Protein AF-A0A352EXE6-F1 (afdb_monomer_lite)

Foldseek 3Di:
DDDDDDDPPPPPPPPVVVPVPCPLDVQPAAALPDFQVNNCVRQNFADPDDVSAWGDDPFKIKGWWWACAQQHTPQGFFRGGGRGTAKMKIFTPDWAAPVVVVDPLVQWDWDAAPVDNQWIKTDRQQSQKIFTAGPRTGRMIMGGHHQVSQVRGFAQADRDRSDAFHAFPDKFQDLVCLLVVLLVVLVVCVVDVQKAKEKFKAAALEEAVCRRVVSQVVSLCCSCVVSVHPSVRYHGHHLYHENHIIIGMHIDGPPDDDGGRDHRDHPVSGNHDDPDPPPPPDPPPPPDDDDDDD

Secondary structure (DSSP, 8-state):
------------------GGGGGS-TT---TTT-BHHHHHHHH-SPPSSSS--EEE-SSEEEEEEE-SBTTBSSSTTB---TTBEEEEEEEESSPEEHHHH----TTPEEEE-SS-TTEEEEEETTTTEEEEEETTEEEEEEE---GGGGGGBPTTPPPP-S-PPPPPSEEESSGGGHHHHHHHHHHHHHH-TTEEEEEEEEE-SEE-TTHHHHHHHHHHHHHHHTT---GGGEEEEEEEE-SS-EEEEEEEETTSPPPPP--SB-GGGSEEPPPPP-----------------

Structure (mmCIF, N/CA/C/O backbone):
data_AF-A0A352EXE6-F1
#
_entry.id   AF-A0A352EXE6-F1
#
loop_
_atom_site.group_PDB
_atom_site.id
_atom_site.type_symbol
_atom_site.label_atom_id
_atom_site.label_alt_id
_atom_site.label_comp_id
_atom_site.label_asym_id
_atom_site.label_entity_id
_atom_site.label_seq_id
_atom_site.pdbx_PDB_ins_code
_atom_site.Cartn_x
_atom_site.Cartn_y
_atom_site.Cartn_z
_atom_site.occupancy
_atom_site.B_iso_or_equiv
_atom_site.auth_seq_id
_atom_site.auth_comp_id
_atom_site.auth_asym_id
_atom_site.auth_atom_id
_atom_site.pdbx_PDB_model_num
ATOM 1 N N . MET A 1 1 ? -43.343 -45.915 55.727 1.00 41.72 1 MET A N 1
ATOM 2 C CA . MET A 1 1 ? -42.391 -44.792 55.596 1.00 41.72 1 MET A CA 1
ATOM 3 C C . MET A 1 1 ? -41.775 -44.873 54.202 1.00 41.72 1 MET A C 1
ATOM 5 O O . MET A 1 1 ? -40.984 -45.770 53.958 1.00 41.72 1 MET A O 1
ATOM 9 N N . ARG A 1 2 ? -42.246 -44.063 53.245 1.00 45.34 2 ARG A N 1
ATOM 10 C CA . ARG A 1 2 ? -41.734 -44.041 51.862 1.00 45.34 2 ARG A CA 1
ATOM 11 C C . ARG A 1 2 ? -40.919 -42.761 51.695 1.00 45.34 2 ARG A C 1
ATOM 13 O O . ARG A 1 2 ? -41.480 -41.676 51.797 1.00 45.34 2 ARG A O 1
ATOM 20 N N . VAL A 1 3 ? -39.609 -42.906 51.524 1.00 46.16 3 VAL A N 1
ATOM 21 C CA . VAL A 1 3 ? -38.667 -41.796 51.338 1.00 46.16 3 VAL A CA 1
ATOM 22 C C . VAL A 1 3 ? -38.686 -41.413 49.859 1.00 46.16 3 VAL A C 1
ATOM 24 O O . VAL A 1 3 ? -38.252 -42.189 49.013 1.00 46.16 3 VAL A O 1
ATOM 27 N N . PHE A 1 4 ? -39.238 -40.242 49.546 1.00 52.19 4 PHE A N 1
ATOM 28 C CA . PHE A 1 4 ? -39.146 -39.632 48.221 1.00 52.19 4 PHE A CA 1
ATOM 29 C C . PHE A 1 4 ? -37.786 -38.940 48.097 1.00 52.19 4 PHE A C 1
ATOM 31 O O . PHE A 1 4 ? -37.530 -37.937 48.760 1.00 52.19 4 PHE A O 1
ATOM 38 N N . VAL A 1 5 ? -36.907 -39.488 47.259 1.00 57.53 5 VAL A N 1
ATOM 39 C CA . VAL A 1 5 ? -35.644 -38.854 46.871 1.00 57.53 5 VAL A CA 1
ATOM 40 C C . VAL A 1 5 ? -35.940 -37.926 45.692 1.00 57.53 5 VAL A C 1
ATOM 42 O O . VAL A 1 5 ? -36.141 -38.381 44.569 1.00 57.53 5 VAL A O 1
ATOM 45 N N . CYS A 1 6 ? -36.015 -36.621 45.960 1.00 57.50 6 CYS A N 1
ATOM 46 C CA . CYS A 1 6 ? -36.079 -35.582 44.932 1.00 57.50 6 CYS A CA 1
ATOM 47 C C . CYS A 1 6 ? -34.704 -35.449 44.265 1.00 57.50 6 CYS A C 1
ATOM 49 O O . CYS A 1 6 ? -33.797 -34.820 44.810 1.00 57.50 6 CYS A O 1
ATOM 51 N N . LEU A 1 7 ? -34.550 -36.046 43.082 1.00 57.22 7 LEU A N 1
ATOM 52 C CA . LEU A 1 7 ? -33.402 -35.824 42.207 1.00 57.22 7 LEU A CA 1
ATOM 53 C C . LEU A 1 7 ? -33.562 -34.458 41.516 1.00 57.22 7 LEU A C 1
ATOM 55 O O . LEU A 1 7 ? -34.303 -34.323 40.544 1.00 57.22 7 LEU A O 1
ATOM 59 N N . TYR A 1 8 ? -32.876 -33.434 42.025 1.00 51.50 8 TYR A N 1
ATOM 60 C CA . TYR A 1 8 ? -32.709 -32.162 41.321 1.00 51.50 8 TYR A CA 1
ATOM 61 C C . TYR A 1 8 ? -31.698 -32.351 40.186 1.00 51.50 8 TYR A C 1
ATOM 63 O O . TYR A 1 8 ? -30.487 -32.308 40.397 1.00 51.50 8 TYR A O 1
ATOM 71 N N . ILE A 1 9 ? -32.195 -32.564 38.968 1.00 56.47 9 ILE A N 1
ATOM 72 C CA . ILE A 1 9 ? -31.381 -32.465 37.756 1.00 56.47 9 ILE A CA 1
ATOM 73 C C . ILE A 1 9 ? -31.179 -30.970 37.489 1.00 56.47 9 ILE A C 1
ATOM 75 O O . ILE A 1 9 ? -32.033 -30.307 36.903 1.00 56.47 9 ILE A O 1
ATOM 79 N N . PHE A 1 10 ? -30.055 -30.423 37.953 1.00 50.00 10 PHE A N 1
ATOM 80 C CA . PHE A 1 10 ? -29.557 -29.139 37.469 1.00 50.00 10 PHE A CA 1
ATOM 81 C C . PHE A 1 10 ? -29.166 -29.319 35.998 1.00 50.00 10 PHE A C 1
ATOM 83 O O . PHE A 1 10 ? -28.064 -29.760 35.679 1.00 50.00 10 PHE A O 1
ATOM 90 N N . ALA A 1 11 ? -30.089 -28.993 35.093 1.00 51.56 11 ALA A N 1
ATOM 91 C CA . ALA A 1 11 ? -29.777 -28.746 33.694 1.00 51.56 11 ALA A CA 1
ATOM 92 C C . ALA A 1 11 ? -28.962 -27.447 33.623 1.00 51.56 11 ALA A C 1
ATOM 94 O O . ALA A 1 11 ? -29.492 -26.364 33.388 1.00 51.56 11 ALA A O 1
ATOM 95 N N . GLY A 1 12 ? -27.665 -27.551 33.915 1.00 46.59 12 GLY A N 1
ATOM 96 C CA . GLY A 1 12 ? -26.706 -26.492 33.664 1.00 46.59 12 GLY A CA 1
ATOM 97 C C . GLY A 1 12 ? -26.607 -26.288 32.161 1.00 46.59 12 GLY A C 1
ATOM 98 O O . GLY A 1 12 ? -25.833 -26.965 31.490 1.00 46.59 12 GLY A O 1
ATOM 99 N N . THR A 1 13 ? -27.400 -25.364 31.623 1.00 51.47 13 THR A N 1
ATOM 100 C CA . THR A 1 13 ? -27.131 -24.742 30.330 1.00 51.47 13 THR A CA 1
ATOM 101 C C . THR A 1 13 ? -25.786 -24.038 30.441 1.00 51.47 13 THR A C 1
ATOM 103 O O . THR A 1 13 ? -25.703 -22.870 30.817 1.00 51.47 13 THR A O 1
ATOM 106 N N . LEU A 1 14 ? -24.721 -24.780 30.139 1.00 46.28 14 LEU A N 1
ATOM 107 C CA . LEU A 1 14 ? -23.472 -24.236 29.639 1.00 46.28 14 LEU A CA 1
ATOM 108 C C . LEU A 1 14 ? -23.847 -23.427 28.399 1.00 46.28 14 LEU A C 1
ATOM 110 O O . LEU A 1 14 ? -23.957 -23.957 27.296 1.00 46.28 14 LEU A O 1
ATOM 114 N N . LEU A 1 15 ? -24.093 -22.133 28.598 1.00 44.56 15 LEU A N 1
ATOM 115 C CA . LEU A 1 15 ? -23.902 -21.155 27.547 1.00 44.56 15 LEU A CA 1
ATOM 116 C C . LEU A 1 15 ? -22.425 -21.277 27.182 1.00 44.56 15 LEU A C 1
ATOM 118 O O . LEU A 1 15 ? -21.565 -20.661 27.808 1.00 44.56 15 LEU A O 1
ATOM 122 N N . ALA A 1 16 ? -22.131 -22.134 26.206 1.00 48.91 16 ALA A N 1
ATOM 123 C CA . ALA A 1 16 ? -20.924 -22.048 25.414 1.00 48.91 16 ALA A CA 1
ATOM 124 C C . ALA A 1 16 ? -21.004 -20.696 24.698 1.00 48.91 16 ALA A C 1
ATOM 126 O O . ALA A 1 16 ? -21.433 -20.602 23.550 1.00 48.91 16 ALA A O 1
ATOM 127 N N . GLY A 1 17 ? -20.714 -19.623 25.440 1.00 48.91 17 GLY A N 1
ATOM 128 C CA . GLY A 1 17 ? -20.504 -18.300 24.892 1.00 48.91 17 GLY A CA 1
ATOM 129 C C . GLY A 1 17 ? -19.370 -18.479 23.916 1.00 48.91 17 GLY A C 1
ATOM 130 O O . GLY A 1 17 ? -18.255 -18.746 24.345 1.00 48.91 17 GLY A O 1
ATOM 131 N N . ASN A 1 18 ? -19.710 -18.481 22.631 1.00 44.53 18 ASN A N 1
ATOM 132 C CA . ASN A 1 18 ? -18.813 -18.810 21.545 1.00 44.53 18 ASN A CA 1
ATOM 133 C C . ASN A 1 18 ? -17.603 -17.864 21.651 1.00 44.53 18 ASN A C 1
ATOM 135 O O . ASN A 1 18 ? -17.733 -16.689 21.294 1.00 44.53 18 ASN A O 1
ATOM 139 N N . PRO A 1 19 ? -16.448 -18.311 22.188 1.00 49.75 19 PRO A N 1
ATOM 140 C CA . PRO A 1 19 ? -15.342 -17.409 22.518 1.00 49.75 19 PRO A CA 1
ATOM 141 C C . PRO A 1 19 ? -14.692 -16.831 21.252 1.00 49.75 19 PRO A C 1
ATOM 143 O O . PRO A 1 19 ? -13.845 -15.947 21.323 1.00 49.75 19 PRO A O 1
ATOM 146 N N . GLN A 1 20 ? -15.129 -17.301 20.082 1.00 50.03 20 GLN A N 1
ATOM 147 C CA . GLN A 1 20 ? -14.699 -16.842 18.773 1.00 50.03 20 GLN A CA 1
ATOM 148 C C . GLN A 1 20 ? -15.191 -15.423 18.436 1.00 50.03 20 GLN A C 1
ATOM 150 O O . GLN A 1 20 ? -14.497 -14.710 17.720 1.00 50.03 20 GLN A O 1
ATOM 155 N N . GLY A 1 21 ? -16.324 -14.967 18.990 1.00 50.97 21 GLY A N 1
ATOM 156 C CA . GLY A 1 21 ? -16.908 -13.665 18.628 1.00 50.97 21 GLY A CA 1
ATOM 157 C C . GLY A 1 21 ? -16.202 -12.439 19.223 1.00 50.97 21 GLY A C 1
ATOM 158 O O . GLY A 1 21 ? -16.428 -11.323 18.767 1.00 50.97 21 GLY A O 1
ATOM 159 N N . PHE A 1 22 ? -15.340 -12.617 20.231 1.00 42.78 22 PHE A N 1
ATOM 160 C CA . PHE A 1 22 ? -14.687 -11.493 20.916 1.00 42.78 22 PHE A CA 1
ATOM 161 C C . PHE A 1 22 ? -13.618 -10.798 20.050 1.00 42.78 22 PHE A C 1
ATOM 163 O O . PHE A 1 22 ? -13.352 -9.611 20.227 1.00 42.78 22 PHE A O 1
ATOM 170 N N . TRP A 1 23 ? -13.045 -11.511 19.074 1.00 54.59 23 TRP A N 1
ATOM 171 C CA . TRP A 1 23 ? -11.979 -10.995 18.207 1.00 54.59 23 TRP A CA 1
ATOM 172 C C . TRP A 1 23 ? -12.473 -10.346 16.922 1.00 54.59 23 TRP A C 1
ATOM 174 O O . TRP A 1 23 ? -11.680 -9.717 16.228 1.00 54.59 23 TRP A O 1
ATOM 184 N N . GLU A 1 24 ? -13.751 -10.498 16.572 1.00 69.06 24 GLU A N 1
ATOM 185 C CA . GLU A 1 24 ? -14.190 -10.120 15.227 1.00 69.06 24 GLU A CA 1
ATOM 186 C C . GLU A 1 24 ? -14.190 -8.612 14.988 1.00 69.06 24 GLU A C 1
ATOM 188 O O . GLU A 1 24 ? -14.218 -8.230 13.821 1.00 69.06 24 GLU A O 1
ATOM 193 N N . ASN A 1 25 ? -14.114 -7.802 16.062 1.00 81.75 25 ASN A N 1
ATOM 194 C CA . ASN A 1 25 ? -13.771 -6.374 16.116 1.00 81.75 25 ASN A CA 1
ATOM 195 C C . ASN A 1 25 ? -14.488 -5.721 17.320 1.00 81.75 25 ASN A C 1
ATOM 197 O O . ASN A 1 25 ? -15.628 -5.262 17.186 1.00 81.75 25 ASN A O 1
ATOM 201 N N . PRO A 1 26 ? -13.851 -5.631 18.501 1.00 88.50 26 PRO A N 1
ATOM 202 C CA . PRO A 1 26 ? -14.488 -5.075 19.698 1.00 88.50 26 PRO A CA 1
ATOM 203 C C . PRO A 1 26 ? -14.709 -3.555 19.616 1.00 88.50 26 PRO A C 1
ATOM 205 O O . PRO A 1 26 ? -15.345 -2.970 20.492 1.00 88.50 26 PRO A O 1
ATOM 208 N N . PHE A 1 27 ? -14.182 -2.904 18.578 1.00 92.75 27 PHE A N 1
ATOM 209 C CA . PHE A 1 27 ? -14.292 -1.467 18.368 1.00 92.75 27 PHE A CA 1
ATOM 210 C C . PHE A 1 27 ? -15.638 -1.096 17.722 1.00 92.75 27 PHE A C 1
ATOM 212 O O . PHE A 1 27 ? -16.117 0.018 17.892 1.00 92.75 27 PHE A O 1
ATOM 219 N N . GLY A 1 28 ? -16.309 -2.023 17.031 1.00 94.69 28 GLY A N 1
ATOM 220 C CA . GLY A 1 28 ? -17.588 -1.734 16.371 1.00 94.69 28 GLY A CA 1
ATOM 221 C C . GLY A 1 28 ? -17.463 -0.849 15.120 1.00 94.69 28 GLY A C 1
ATOM 222 O O . GLY A 1 28 ? -18.472 -0.345 14.630 1.00 94.69 28 GLY A O 1
ATOM 223 N N . ILE A 1 29 ? -16.245 -0.672 14.591 1.00 96.31 29 ILE A N 1
ATOM 224 C CA . ILE A 1 29 ? -15.959 0.044 13.337 1.00 96.31 29 ILE A CA 1
ATOM 225 C C . ILE A 1 29 ? -15.707 -0.966 12.217 1.00 96.31 29 ILE A C 1
ATOM 227 O O . ILE A 1 29 ? -14.679 -1.626 12.222 1.00 96.31 29 ILE A O 1
ATOM 231 N N . VAL A 1 30 ? -16.563 -1.081 11.210 1.00 97.25 30 VAL A N 1
ATOM 232 C CA . VAL A 1 30 ? -16.374 -2.060 10.128 1.00 97.25 30 VAL A CA 1
ATOM 233 C C . VAL A 1 30 ? -15.770 -1.379 8.888 1.00 97.25 30 VAL A C 1
ATOM 235 O O . VAL A 1 30 ? -16.445 -0.539 8.283 1.00 97.25 30 VAL A O 1
ATOM 238 N N . PRO A 1 31 ? -14.536 -1.726 8.459 1.00 97.50 31 PRO A N 1
ATOM 239 C CA . PRO A 1 31 ? -13.938 -1.184 7.238 1.00 97.50 31 PRO A CA 1
ATOM 240 C C . PRO A 1 31 ? -14.857 -1.318 6.014 1.00 97.50 31 PRO A C 1
ATOM 242 O O . PRO A 1 31 ? -15.479 -2.355 5.799 1.00 97.50 31 PRO A O 1
ATOM 245 N N . LEU A 1 32 ? -14.936 -0.262 5.203 1.00 97.81 32 LEU A N 1
ATOM 246 C CA . LEU A 1 32 ? -15.810 -0.068 4.032 1.00 97.81 32 LEU A CA 1
ATOM 247 C C . LEU A 1 32 ? -17.320 -0.042 4.292 1.00 97.81 32 LEU A C 1
ATOM 249 O O . LEU A 1 32 ? -18.092 -0.042 3.326 1.00 97.81 32 LEU A O 1
ATOM 253 N N . HIS A 1 33 ? -17.745 -0.042 5.553 1.00 97.75 33 HIS A N 1
ATOM 254 C CA . HIS A 1 33 ? -19.161 -0.051 5.927 1.00 97.75 33 HIS A CA 1
ATOM 255 C C . HIS A 1 33 ? -19.495 1.018 6.974 1.00 97.75 33 HIS A C 1
ATOM 257 O O . HIS A 1 33 ? -20.553 1.632 6.884 1.00 97.75 33 HIS A O 1
ATOM 263 N N . SER A 1 34 ? -18.595 1.291 7.921 1.00 98.31 34 SER A N 1
ATOM 264 C CA . SER A 1 34 ? -18.729 2.396 8.876 1.00 98.31 34 SER A CA 1
ATOM 265 C C . SER A 1 34 ? -18.343 3.741 8.265 1.00 98.31 34 SER A C 1
ATOM 267 O O . SER A 1 34 ? -17.495 3.828 7.374 1.00 98.31 34 SER A O 1
ATOM 269 N N . THR A 1 35 ? -18.934 4.808 8.793 1.00 98.31 35 THR A N 1
ATOM 270 C CA . THR A 1 35 ? -18.652 6.198 8.414 1.00 98.31 35 THR A CA 1
ATOM 271 C C . THR A 1 35 ? -17.957 6.964 9.539 1.00 98.31 35 THR A C 1
ATOM 273 O O . THR A 1 35 ? -17.955 6.535 10.691 1.00 98.31 35 THR A O 1
ATOM 276 N N . ARG A 1 36 ? -17.414 8.146 9.236 1.00 97.75 36 ARG A N 1
ATOM 277 C CA . ARG A 1 36 ? -16.925 9.104 10.240 1.00 97.75 36 ARG A CA 1
ATOM 278 C C . ARG A 1 36 ? -17.949 9.383 11.335 1.00 97.75 36 ARG A C 1
ATOM 280 O O . ARG A 1 36 ? -17.593 9.347 12.505 1.00 97.75 36 ARG A O 1
ATOM 287 N N . ALA A 1 37 ? -19.211 9.586 10.962 1.00 97.88 37 ALA A N 1
ATOM 288 C CA . ALA A 1 37 ? -20.280 9.836 11.923 1.00 97.88 37 ALA A CA 1
ATOM 289 C C . ALA A 1 37 ? -20.496 8.643 12.873 1.00 97.88 37 ALA A C 1
ATOM 291 O O . ALA A 1 37 ? -20.798 8.840 14.047 1.00 97.88 37 ALA A O 1
ATOM 292 N N . ASP A 1 38 ? -20.307 7.406 12.397 1.00 98.25 38 ASP A N 1
ATOM 293 C CA . ASP A 1 38 ? -20.357 6.222 13.261 1.00 98.25 38 ASP A CA 1
ATOM 294 C C . ASP A 1 38 ? -19.204 6.197 14.262 1.00 98.25 38 ASP A C 1
ATOM 296 O O . ASP A 1 38 ? -19.427 5.918 15.437 1.00 98.25 38 ASP A O 1
ATOM 300 N N . VAL A 1 39 ? -17.990 6.523 13.813 1.00 97.94 39 VAL A N 1
ATOM 301 C CA . VAL A 1 39 ? -16.801 6.578 14.675 1.00 97.94 39 VAL A CA 1
ATOM 302 C C . VAL A 1 39 ? -16.950 7.677 15.732 1.00 97.94 39 VAL A C 1
ATOM 304 O O . VAL A 1 39 ? -16.744 7.419 16.915 1.00 97.94 39 VAL A O 1
ATOM 307 N N . GLU A 1 40 ? -17.382 8.874 15.335 1.00 97.06 40 GLU A N 1
ATOM 308 C CA . GLU A 1 40 ? -17.608 10.003 16.249 1.00 97.06 40 GLU A CA 1
ATOM 309 C C . GLU A 1 40 ? -18.732 9.708 17.255 1.00 97.06 40 GLU A C 1
ATOM 311 O O . GLU A 1 40 ? -18.632 10.046 18.432 1.00 97.06 40 GLU A O 1
ATOM 316 N N . ARG A 1 41 ? -19.777 8.981 16.846 1.00 97.69 41 ARG A N 1
ATOM 317 C CA . ARG A 1 41 ? -20.827 8.512 17.763 1.00 97.69 41 ARG A CA 1
ATOM 318 C C . ARG A 1 41 ? -20.308 7.507 18.798 1.00 97.69 41 ARG A C 1
ATOM 320 O O . ARG A 1 41 ? -20.850 7.454 19.899 1.00 97.69 41 ARG A O 1
ATOM 327 N N . LEU A 1 42 ? -19.305 6.699 18.452 1.00 96.69 42 LEU A N 1
ATOM 328 C CA . LEU A 1 42 ? -18.723 5.691 19.346 1.00 96.69 42 LEU A CA 1
ATOM 329 C C . LEU A 1 42 ? -17.680 6.277 20.306 1.00 96.69 42 LEU A C 1
ATOM 331 O O . LEU A 1 42 ? -17.616 5.850 21.460 1.00 96.69 42 LEU A O 1
ATOM 335 N N . TYR A 1 43 ? -16.867 7.231 19.847 1.00 96.69 43 TYR A N 1
ATOM 336 C CA . TYR A 1 43 ? -15.689 7.702 20.591 1.00 96.69 43 TYR A CA 1
ATOM 337 C C . TYR A 1 43 ? -15.687 9.193 20.919 1.00 96.69 43 TYR A C 1
ATOM 339 O O . TYR A 1 43 ? -14.762 9.659 21.582 1.00 96.69 43 TYR A O 1
ATOM 347 N N . GLY A 1 44 ? -16.716 9.928 20.504 1.00 96.31 44 GLY A N 1
ATOM 348 C CA . GLY A 1 44 ? -16.773 11.378 20.624 1.00 96.31 44 GLY A CA 1
ATOM 349 C C . GLY A 1 44 ? -15.929 12.079 19.564 1.00 96.31 44 GLY A C 1
ATOM 350 O O . GLY A 1 44 ? -15.608 11.518 18.514 1.00 96.31 44 GLY A O 1
ATOM 351 N N . ASP A 1 45 ? -15.579 13.329 19.849 1.00 96.00 45 ASP A N 1
ATOM 352 C CA . ASP A 1 45 ? -14.834 14.157 18.911 1.00 96.00 45 ASP A CA 1
ATOM 353 C C . ASP A 1 45 ? -13.397 13.643 18.712 1.00 96.00 45 ASP A C 1
ATOM 355 O O . ASP A 1 45 ? -12.736 13.228 19.675 1.00 96.00 45 ASP A O 1
ATOM 359 N N . PRO A 1 46 ? -12.868 13.704 17.477 1.00 96.25 46 PRO A N 1
ATOM 360 C CA . PRO A 1 46 ? -11.473 13.391 17.231 1.00 96.25 46 PRO A CA 1
ATOM 361 C C . PRO A 1 46 ? -10.560 14.404 17.930 1.00 96.25 46 PRO A C 1
ATOM 363 O O . PRO A 1 46 ? -10.919 15.561 18.173 1.00 96.25 46 PRO A O 1
ATOM 366 N N . VAL A 1 47 ? -9.325 13.984 18.194 1.00 94.88 47 VAL A N 1
ATOM 367 C CA . VAL A 1 47 ? -8.256 14.877 18.642 1.00 94.88 47 VAL A CA 1
ATOM 368 C C . VAL A 1 47 ? -8.112 16.020 17.626 1.00 94.88 47 VAL A C 1
ATOM 370 O O . VAL A 1 47 ? -8.104 15.753 16.421 1.00 94.88 47 VAL A O 1
ATOM 373 N N . PRO A 1 48 ? -7.987 17.287 18.071 1.00 92.62 48 PRO A N 1
ATOM 374 C CA . PRO A 1 48 ? -7.809 18.420 17.169 1.00 92.62 48 PRO A CA 1
ATOM 375 C C . PRO A 1 48 ? -6.457 18.344 16.443 1.00 92.62 48 PRO A C 1
ATOM 377 O O . PRO A 1 48 ? -5.443 18.845 16.923 1.00 92.62 48 PRO A O 1
ATOM 380 N N . ASP A 1 49 ? -6.443 17.706 15.279 1.00 91.38 49 ASP A N 1
ATOM 381 C CA . ASP A 1 49 ? -5.302 17.627 14.371 1.00 91.38 49 ASP A CA 1
ATOM 382 C C . ASP A 1 49 ? -5.725 17.948 12.923 1.00 91.38 49 ASP A C 1
ATOM 384 O O . ASP A 1 49 ? -6.877 18.303 12.647 1.00 91.38 49 ASP A O 1
ATOM 388 N N . SER A 1 50 ? -4.777 17.884 11.985 1.00 80.88 50 SER A N 1
ATOM 389 C CA . SER A 1 50 ? -5.015 18.255 10.585 1.00 80.88 50 SER A CA 1
ATOM 390 C C . SER A 1 50 ? -5.919 17.277 9.827 1.00 80.88 50 SER A C 1
ATOM 392 O O . SER A 1 50 ? -6.591 17.695 8.886 1.00 80.88 50 SER A O 1
ATOM 394 N N . CYS A 1 51 ? -5.967 15.999 10.214 1.00 88.00 51 CYS A N 1
ATOM 395 C CA . CYS A 1 51 ? -6.773 14.972 9.542 1.00 88.00 51 CYS A CA 1
ATOM 396 C C . CYS A 1 51 ? -8.132 14.721 10.223 1.00 88.00 51 CYS A C 1
ATOM 398 O O . CYS A 1 51 ? -9.015 14.097 9.626 1.00 88.00 51 CYS A O 1
ATOM 400 N N . ARG A 1 52 ? -8.294 15.177 11.474 1.00 89.25 52 ARG A N 1
ATOM 401 C CA . ARG A 1 52 ? -9.366 14.816 12.413 1.00 89.25 52 ARG A CA 1
ATOM 402 C C . ARG A 1 52 ? -9.607 13.312 12.439 1.00 89.25 52 ARG A C 1
ATOM 404 O O . ARG A 1 52 ? -10.734 12.852 12.264 1.00 89.25 52 ARG A O 1
ATOM 411 N N . CYS A 1 53 ? -8.528 12.546 12.543 1.00 94.94 53 CYS A N 1
ATOM 412 C CA . CYS A 1 53 ? -8.551 11.103 12.317 1.00 94.94 53 CYS A CA 1
ATOM 413 C C . CYS A 1 53 ? -8.084 10.272 13.514 1.00 94.94 53 CYS A C 1
ATOM 415 O O . CYS A 1 53 ? -8.144 9.047 13.465 1.00 94.94 53 CYS A O 1
ATOM 417 N N . ASN A 1 54 ? -7.664 10.922 14.600 1.00 97.00 54 ASN A N 1
ATOM 418 C CA . ASN A 1 54 ? -7.241 10.261 15.827 1.00 97.00 54 ASN A CA 1
ATOM 419 C C . ASN A 1 54 ? -8.323 10.363 16.907 1.00 97.00 54 ASN A C 1
ATOM 421 O O . ASN A 1 54 ? -8.828 11.447 17.179 1.00 97.00 54 ASN A O 1
ATOM 425 N N . PHE A 1 55 ? -8.619 9.255 17.577 1.00 97.12 55 PHE A N 1
ATOM 426 C CA . PHE A 1 55 ? -9.569 9.155 18.683 1.00 97.12 55 PHE A CA 1
ATOM 427 C C . PHE A 1 55 ? -8.843 8.564 19.892 1.00 97.12 55 PHE A C 1
ATOM 429 O O . PHE A 1 55 ? -8.167 7.540 19.780 1.00 97.12 55 PHE A O 1
ATOM 436 N N . ARG A 1 56 ? -8.939 9.216 21.053 1.00 95.75 56 ARG A N 1
ATOM 437 C CA . ARG A 1 56 ? -8.270 8.760 22.281 1.00 95.75 56 ARG A CA 1
ATOM 438 C C . ARG A 1 56 ? -9.247 8.035 23.187 1.00 95.75 56 ARG A C 1
ATOM 440 O O . ARG A 1 56 ? -10.341 8.528 23.446 1.00 95.75 56 ARG A O 1
ATOM 447 N N . ARG A 1 57 ? -8.813 6.903 23.731 1.00 95.06 57 ARG A N 1
ATOM 448 C CA . ARG A 1 57 ? -9.493 6.199 24.821 1.00 95.06 57 ARG A CA 1
ATOM 449 C C . ARG A 1 57 ? -8.565 6.128 26.027 1.00 95.06 57 ARG A C 1
ATOM 451 O O . ARG A 1 57 ? -7.431 6.591 25.986 1.00 95.06 57 ARG A O 1
ATOM 458 N N . SER A 1 58 ? -9.041 5.547 27.122 1.00 95.06 58 SER A N 1
ATOM 459 C CA . SER A 1 58 ? -8.246 5.430 28.348 1.00 95.06 58 SER A CA 1
ATOM 460 C C . SER A 1 58 ? -7.027 4.509 28.216 1.00 95.06 58 SER A C 1
ATOM 462 O O . SER A 1 58 ? -6.092 4.658 28.993 1.00 95.06 58 SER A O 1
ATOM 464 N N . LYS A 1 59 ? -7.030 3.567 27.262 1.00 96.06 59 LYS A N 1
ATOM 465 C CA . LYS A 1 59 ? -5.995 2.524 27.123 1.00 96.06 59 LYS A CA 1
ATOM 466 C C . LYS A 1 59 ? -5.299 2.488 25.763 1.00 96.06 59 LYS A C 1
ATOM 468 O O . LYS A 1 59 ? -4.337 1.745 25.598 1.00 96.06 59 LYS A O 1
ATOM 473 N N . GLU A 1 60 ? -5.790 3.243 24.789 1.00 96.56 60 GLU A N 1
ATOM 474 C CA . GLU A 1 60 ? -5.323 3.162 23.408 1.00 96.56 60 GLU A CA 1
ATOM 475 C C . GLU A 1 60 ? -5.661 4.434 22.623 1.00 96.56 60 GLU A C 1
ATOM 477 O O . GLU A 1 60 ? -6.564 5.197 22.985 1.00 96.56 60 GLU A O 1
ATOM 482 N N . THR A 1 61 ? -4.958 4.626 21.511 1.00 96.88 61 THR A N 1
ATOM 483 C CA . THR A 1 61 ? -5.338 5.570 20.456 1.00 96.88 61 THR A CA 1
ATOM 484 C C . THR A 1 61 ? -5.843 4.789 19.251 1.00 96.88 61 THR A C 1
ATOM 486 O O . THR A 1 61 ? -5.232 3.798 18.858 1.00 96.88 61 THR A O 1
ATOM 489 N N . ILE A 1 62 ? -6.930 5.262 18.645 1.00 97.69 62 ILE A N 1
ATOM 490 C CA . ILE A 1 62 ? -7.477 4.739 17.395 1.00 97.69 62 ILE A CA 1
ATOM 491 C C . ILE A 1 62 ? -7.226 5.776 16.298 1.00 97.69 62 ILE A C 1
ATOM 493 O O . ILE A 1 62 ? -7.717 6.900 16.383 1.00 97.69 62 ILE A O 1
ATOM 497 N N . HIS A 1 63 ? -6.469 5.407 15.273 1.00 97.50 63 HIS A N 1
ATOM 498 C CA . HIS A 1 63 ? -6.240 6.208 14.077 1.00 97.50 63 HIS A CA 1
ATOM 499 C C . HIS A 1 63 ? -7.080 5.658 12.928 1.00 97.50 63 HIS A C 1
ATOM 501 O O . HIS A 1 63 ? -6.939 4.491 12.583 1.00 97.50 63 HIS A O 1
ATOM 507 N N . VAL A 1 64 ? -7.938 6.470 12.317 1.00 97.75 64 VAL A N 1
ATOM 508 C CA . VAL A 1 64 ? -8.900 6.011 11.306 1.00 97.75 64 VAL A CA 1
ATOM 509 C C . VAL A 1 64 ? -8.607 6.630 9.945 1.00 97.75 64 VAL A C 1
ATOM 511 O O . VAL A 1 64 ? -8.661 7.846 9.773 1.00 97.75 64 VAL A O 1
ATOM 514 N N . ALA A 1 65 ? -8.369 5.794 8.940 1.00 97.19 65 ALA A N 1
ATOM 515 C CA . ALA A 1 65 ? -8.253 6.231 7.559 1.00 97.19 65 ALA A CA 1
ATOM 516 C C . ALA A 1 65 ? -9.649 6.396 6.948 1.00 97.19 65 ALA A C 1
ATOM 518 O O . ALA A 1 65 ? -10.370 5.421 6.739 1.00 97.19 65 ALA A O 1
ATOM 519 N N . PHE A 1 66 ? -10.037 7.632 6.635 1.00 97.62 66 PHE A N 1
ATOM 520 C CA . PHE A 1 66 ? -11.303 7.925 5.962 1.00 97.62 66 PHE A CA 1
ATOM 521 C C . PHE A 1 66 ? -11.103 8.145 4.463 1.00 97.62 66 PHE A C 1
ATOM 523 O O . PHE A 1 66 ? -10.160 8.814 4.037 1.00 97.62 66 PHE A O 1
ATOM 530 N N . ALA A 1 67 ? -12.037 7.644 3.658 1.00 97.31 67 ALA A N 1
ATOM 531 C CA . ALA A 1 67 ? -12.096 7.936 2.234 1.00 97.31 67 ALA A CA 1
ATOM 532 C C . ALA A 1 67 ? -12.307 9.441 2.002 1.00 97.31 67 ALA A C 1
ATOM 534 O O . ALA A 1 67 ? -13.212 10.053 2.573 1.00 97.31 67 ALA A O 1
ATOM 535 N N . ILE A 1 68 ? -11.505 10.036 1.120 1.00 95.69 68 ILE A N 1
ATOM 536 C CA . ILE A 1 68 ? -11.632 11.450 0.737 1.00 95.69 68 ILE A CA 1
ATOM 537 C C . ILE A 1 68 ? -12.747 11.602 -0.303 1.00 95.69 68 ILE A C 1
ATOM 539 O O . ILE A 1 68 ? -13.563 12.523 -0.239 1.00 95.69 68 ILE A O 1
ATOM 543 N N . SER A 1 69 ? -12.799 10.675 -1.255 1.00 95.81 69 SER A N 1
ATOM 544 C CA . SER A 1 69 ? -13.854 10.526 -2.254 1.00 95.81 69 SER A CA 1
ATOM 545 C C . SER A 1 69 ? -13.844 9.084 -2.783 1.00 95.81 69 SER A C 1
ATOM 547 O O . SER A 1 69 ? -13.107 8.231 -2.286 1.00 95.81 69 SER A O 1
ATOM 549 N N . ARG A 1 70 ? -14.663 8.775 -3.794 1.00 97.00 70 ARG A N 1
ATOM 550 C CA . ARG A 1 70 ? -14.595 7.459 -4.447 1.00 97.00 70 ARG A CA 1
ATOM 551 C C . ARG A 1 70 ? -13.206 7.259 -5.047 1.00 97.00 70 ARG A C 1
ATOM 553 O O . ARG A 1 70 ? -12.714 8.141 -5.737 1.00 97.00 70 ARG A O 1
ATOM 560 N N . CYS A 1 71 ? -12.609 6.094 -4.807 1.00 95.88 71 CYS A N 1
ATOM 561 C CA . CYS A 1 71 ? -11.281 5.695 -5.283 1.00 95.88 71 CYS A CA 1
ATOM 562 C C . CYS A 1 71 ? -10.090 6.457 -4.681 1.00 95.88 71 CYS A C 1
ATOM 564 O O . CYS A 1 71 ? -8.956 6.029 -4.900 1.00 95.88 71 CYS A O 1
ATOM 566 N N . VAL A 1 72 ? -10.325 7.516 -3.901 1.00 93.44 72 VAL A N 1
ATOM 567 C CA . VAL A 1 72 ? -9.284 8.386 -3.343 1.00 93.44 72 VAL A CA 1
ATOM 568 C C . VAL A 1 72 ? -9.368 8.402 -1.820 1.00 93.44 72 VAL A C 1
ATOM 570 O O . VAL A 1 72 ? -10.413 8.669 -1.226 1.00 93.44 72 VAL A O 1
ATOM 573 N N . GLY A 1 73 ? -8.238 8.160 -1.173 1.00 91.75 73 GLY A N 1
ATOM 574 C CA . GLY A 1 73 ? -8.089 8.174 0.276 1.00 91.75 73 GLY A CA 1
ATOM 575 C C . GLY A 1 73 ? -6.684 7.723 0.661 1.00 91.75 73 GLY A C 1
ATOM 576 O O . GLY A 1 73 ? -5.871 7.494 -0.237 1.00 91.75 73 GLY A O 1
ATOM 577 N N . PRO A 1 74 ? -6.398 7.589 1.965 1.00 91.19 74 PRO A N 1
ATOM 578 C CA . PRO A 1 74 ? -5.154 6.981 2.432 1.00 91.19 74 PRO A CA 1
ATOM 579 C C . PRO A 1 74 ? -4.928 5.595 1.810 1.00 91.19 74 PRO A C 1
ATOM 581 O O . PRO A 1 74 ? -3.839 5.308 1.325 1.00 91.19 74 PRO A O 1
ATOM 584 N N . GLU A 1 75 ? -5.997 4.799 1.707 1.00 92.44 75 GLU A N 1
ATOM 585 C CA . GLU A 1 75 ? -6.019 3.528 0.988 1.00 92.44 75 GLU A CA 1
ATOM 586 C C . GLU A 1 75 ? -6.661 3.727 -0.394 1.00 92.44 75 GLU A C 1
ATOM 588 O O . GLU A 1 75 ? -7.889 3.715 -0.558 1.00 92.44 75 GLU A O 1
ATOM 593 N N . TYR A 1 76 ? -5.836 3.938 -1.421 1.00 93.44 76 TYR A N 1
ATOM 594 C CA . TYR A 1 76 ? -6.330 4.171 -2.779 1.00 93.44 76 TYR A CA 1
ATOM 595 C C . TYR A 1 76 ? -7.109 2.971 -3.335 1.00 93.44 76 TYR A C 1
ATOM 597 O O . TYR A 1 76 ? -6.808 1.799 -3.076 1.00 93.44 76 TYR A O 1
ATOM 605 N N . GLY A 1 77 ? -8.098 3.275 -4.178 1.00 95.44 77 GLY A N 1
ATOM 606 C CA . GLY A 1 77 ? -8.784 2.274 -4.992 1.00 95.44 77 GLY A CA 1
ATOM 607 C C . GLY A 1 77 ? -10.026 1.647 -4.385 1.00 95.44 77 GLY A C 1
ATOM 608 O O . GLY A 1 77 ? -10.525 0.676 -4.946 1.00 95.44 77 GLY A O 1
ATOM 609 N N . TRP A 1 78 ? -10.557 2.173 -3.283 1.00 97.44 78 TRP A N 1
ATOM 610 C CA . TRP A 1 78 ? -11.850 1.742 -2.746 1.00 97.44 78 TRP A CA 1
ATOM 611 C C . TRP A 1 78 ? -12.998 2.595 -3.295 1.00 97.44 78 TRP A C 1
ATOM 613 O O . TRP A 1 78 ? -13.022 3.814 -3.123 1.00 97.44 78 TRP A O 1
ATOM 623 N N . ASN A 1 79 ? -13.982 1.965 -3.942 1.00 97.75 79 ASN A N 1
ATOM 624 C CA . ASN A 1 79 ? -15.160 2.631 -4.504 1.00 97.75 79 ASN A CA 1
ATOM 625 C C . ASN A 1 79 ? -16.242 2.862 -3.437 1.00 97.75 79 ASN A C 1
ATOM 627 O O . ASN A 1 79 ? -17.367 2.370 -3.543 1.00 97.75 79 ASN A O 1
ATOM 631 N N . VAL A 1 80 ? -15.891 3.611 -2.397 1.00 97.88 80 VAL A N 1
ATOM 632 C CA . VAL A 1 80 ? -16.786 3.954 -1.289 1.00 97.88 80 VAL A CA 1
ATOM 633 C C . VAL A 1 80 ? -17.034 5.465 -1.227 1.00 97.88 80 VAL A C 1
ATOM 635 O O . VAL A 1 80 ? -16.229 6.238 -1.751 1.00 97.88 80 VAL A O 1
ATOM 638 N N . PRO A 1 81 ? -18.162 5.921 -0.656 1.00 98.31 81 PRO A N 1
ATOM 639 C CA . PRO A 1 81 ? -18.416 7.345 -0.455 1.00 98.31 81 PRO A CA 1
ATOM 640 C C . PRO A 1 81 ? -17.349 8.023 0.415 1.00 98.31 81 PRO A C 1
ATOM 642 O O . PRO A 1 81 ? -16.677 7.372 1.218 1.00 98.31 81 PRO A O 1
ATOM 645 N N . LYS A 1 82 ? -17.250 9.351 0.295 1.00 97.50 82 LYS A N 1
ATOM 646 C CA . LYS A 1 82 ? -16.470 10.191 1.214 1.00 97.50 82 LYS A CA 1
ATOM 647 C C . LYS A 1 82 ? -16.846 9.892 2.674 1.00 97.50 82 LYS A C 1
ATOM 649 O O . LYS A 1 82 ? -18.001 9.584 2.956 1.00 97.50 82 LYS A O 1
ATOM 654 N N . ASP A 1 83 ? -15.863 9.998 3.566 1.00 97.50 83 ASP A N 1
ATOM 655 C CA . ASP A 1 83 ? -15.975 9.762 5.009 1.00 97.50 83 ASP A CA 1
ATOM 656 C C . ASP A 1 83 ? -16.310 8.308 5.397 1.00 97.50 83 ASP A C 1
ATOM 658 O O . ASP A 1 83 ? -16.566 8.023 6.565 1.00 97.50 83 ASP A O 1
ATOM 662 N N . THR A 1 84 ? -16.250 7.360 4.455 1.00 98.44 84 THR A N 1
ATOM 663 C CA . THR A 1 84 ? -16.279 5.922 4.774 1.00 98.44 84 THR A CA 1
ATOM 664 C C . THR A 1 84 ? -14.940 5.503 5.377 1.00 98.44 84 THR A C 1
ATOM 666 O O . THR A 1 84 ? -13.889 5.882 4.861 1.00 98.44 84 THR A O 1
ATOM 669 N N . VAL A 1 85 ? -14.959 4.695 6.436 1.00 98.38 85 VAL A N 1
ATOM 670 C CA . VAL A 1 85 ? -13.752 4.103 7.026 1.00 98.38 85 VAL A CA 1
ATOM 671 C C . VAL A 1 85 ? -13.125 3.135 6.028 1.00 98.38 85 VAL A C 1
ATOM 673 O O . VAL A 1 85 ? -13.771 2.184 5.602 1.00 98.38 85 VAL A O 1
ATOM 676 N N . GLN A 1 86 ? -11.872 3.360 5.652 1.00 97.31 86 GLN A N 1
ATOM 677 C CA . GLN A 1 86 ? -11.098 2.453 4.807 1.00 97.31 86 GLN A CA 1
ATOM 678 C C . GLN A 1 86 ? -10.329 1.444 5.652 1.00 97.31 86 GLN A C 1
ATOM 680 O O . GLN A 1 86 ? -10.412 0.253 5.390 1.00 97.31 86 GLN A O 1
ATOM 685 N N . SER A 1 87 ? -9.645 1.913 6.688 1.00 97.12 87 SER A N 1
ATOM 686 C CA . SER A 1 87 ? -8.923 1.102 7.666 1.00 97.12 87 SER A CA 1
ATOM 687 C C . SER A 1 87 ? -8.827 1.869 8.983 1.00 97.12 87 SER A C 1
ATOM 689 O O . SER A 1 87 ? -9.150 3.062 9.048 1.00 97.12 87 SER A O 1
ATOM 691 N N . PHE A 1 88 ? -8.413 1.199 10.052 1.00 97.44 88 PHE A N 1
ATOM 692 C CA . PHE A 1 88 ? -8.005 1.875 11.274 1.00 97.44 88 PHE A CA 1
ATOM 693 C C . PHE A 1 88 ? -6.913 1.103 12.011 1.00 97.44 88 PHE A C 1
ATOM 695 O O . PHE A 1 88 ? -6.897 -0.127 12.018 1.00 97.44 88 PHE A O 1
ATOM 702 N N . TRP A 1 89 ? -6.026 1.851 12.660 1.00 96.88 89 TRP A N 1
ATOM 703 C CA . TRP A 1 89 ? -4.991 1.340 13.544 1.00 96.88 89 TRP A CA 1
ATOM 704 C C . TRP A 1 89 ? -5.349 1.606 14.998 1.00 96.88 89 TRP A C 1
ATOM 706 O O . TRP A 1 89 ? -5.804 2.692 15.352 1.00 96.88 89 TRP A O 1
ATOM 716 N N . VAL A 1 90 ? -5.093 0.624 15.849 1.00 96.88 90 VAL A N 1
ATOM 717 C CA . VAL A 1 90 ? -5.206 0.725 17.298 1.00 96.88 90 VAL A CA 1
ATOM 718 C C . VAL A 1 90 ? -3.815 0.584 17.888 1.00 96.88 90 VAL A C 1
ATOM 720 O O . VAL A 1 90 ? -3.154 -0.437 17.703 1.00 96.88 90 VAL A O 1
ATOM 723 N N . THR A 1 91 ? -3.378 1.608 18.609 1.00 96.94 91 THR A N 1
ATOM 724 C CA . THR A 1 91 ? -2.099 1.623 19.319 1.00 96.94 91 THR A CA 1
ATOM 725 C C . THR A 1 91 ? -2.377 1.596 20.818 1.00 96.94 91 THR A C 1
ATOM 727 O O . THR A 1 91 ? -2.847 2.606 21.357 1.00 96.94 91 THR A O 1
ATOM 730 N N . PRO A 1 92 ? -2.129 0.469 21.505 1.00 96.56 92 PRO A N 1
ATOM 731 C CA . PRO A 1 92 ? -2.298 0.399 22.947 1.00 96.56 92 PRO A CA 1
ATOM 732 C C . PRO A 1 92 ? -1.238 1.260 23.652 1.00 96.56 92 PRO A C 1
ATOM 734 O O . PRO A 1 92 ? -0.109 1.388 23.180 1.00 96.56 92 PRO A O 1
ATOM 737 N N . TYR A 1 93 ? -1.596 1.871 24.782 1.00 96.56 93 TYR A N 1
ATOM 738 C CA . TYR A 1 93 ? -0.651 2.639 25.607 1.00 96.56 93 TYR A CA 1
ATOM 739 C C . TYR A 1 93 ? 0.248 1.748 26.457 1.00 96.56 93 TYR A C 1
ATOM 741 O O . TYR A 1 93 ? 1.363 2.136 26.799 1.00 96.56 93 TYR A O 1
ATOM 749 N N . GLU A 1 94 ? -0.237 0.555 26.780 1.00 95.00 94 GLU A N 1
ATOM 750 C CA . GLU A 1 94 ? 0.508 -0.462 27.506 1.00 95.00 94 GLU A CA 1
ATOM 751 C C . GLU A 1 94 ? 0.799 -1.637 26.566 1.00 95.00 94 GLU A C 1
ATOM 753 O O . GLU A 1 94 ? -0.098 -2.059 25.830 1.00 95.00 94 GLU A O 1
ATOM 758 N N . PRO A 1 95 ? 2.026 -2.186 26.564 1.00 89.00 95 PRO A N 1
ATOM 759 C CA . PRO A 1 95 ? 2.350 -3.353 25.755 1.00 89.00 95 PRO A CA 1
ATOM 760 C C . PRO A 1 95 ? 1.449 -4.542 26.107 1.00 89.00 95 PRO A C 1
ATOM 762 O O . PRO A 1 95 ? 1.425 -4.995 27.250 1.00 89.00 95 PRO A O 1
ATOM 765 N N . LEU A 1 96 ? 0.737 -5.084 25.120 1.00 94.62 96 LEU A N 1
ATOM 766 C CA . LEU A 1 96 ? -0.106 -6.270 25.295 1.00 94.62 96 LEU A CA 1
ATOM 767 C C . LEU A 1 96 ? 0.675 -7.503 24.859 1.00 94.62 96 LEU A C 1
ATOM 769 O O . LEU A 1 96 ? 1.124 -7.559 23.721 1.00 94.62 96 LEU A O 1
ATOM 773 N N . ARG A 1 97 ? 0.846 -8.522 25.703 1.00 95.62 97 ARG A N 1
ATOM 774 C CA . ARG A 1 97 ? 1.538 -9.743 25.259 1.00 95.62 97 ARG A CA 1
ATOM 775 C C . ARG A 1 97 ? 0.684 -10.500 24.250 1.00 95.62 97 ARG A C 1
ATOM 777 O O . ARG A 1 97 ? -0.470 -10.815 24.530 1.00 95.62 97 ARG A O 1
ATOM 784 N N . LEU A 1 98 ? 1.270 -10.882 23.113 1.00 94.38 98 LEU A N 1
ATOM 785 C CA . LEU A 1 98 ? 0.562 -11.660 22.089 1.00 94.38 98 LEU A CA 1
ATOM 786 C C . LEU A 1 98 ? 0.003 -12.973 22.664 1.00 94.38 98 LEU A C 1
ATOM 788 O O . LEU A 1 98 ? -1.121 -13.359 22.361 1.00 94.38 98 LEU A O 1
ATOM 792 N N . ALA A 1 99 ? 0.764 -13.624 23.549 1.00 92.56 99 ALA A N 1
ATOM 793 C CA . ALA A 1 99 ? 0.357 -14.863 24.208 1.00 92.56 99 ALA A CA 1
ATOM 794 C C . ALA A 1 99 ? -0.845 -14.691 25.156 1.00 92.56 99 ALA A C 1
ATOM 796 O O . ALA A 1 99 ? -1.635 -15.618 25.299 1.00 92.56 99 ALA A O 1
ATOM 797 N N . GLU A 1 100 ? -1.001 -13.522 25.785 1.00 89.44 100 GLU A N 1
ATOM 798 C CA . GLU A 1 100 ? -2.133 -13.229 26.680 1.00 89.44 100 GLU A CA 1
ATOM 799 C C . GLU A 1 100 ? -3.405 -12.911 25.898 1.00 89.44 100 GLU A C 1
ATOM 801 O O . GLU A 1 100 ? -4.504 -13.229 26.347 1.00 89.44 100 GLU A O 1
ATOM 806 N N . LEU A 1 101 ? -3.253 -12.333 24.703 1.00 86.44 101 LEU A N 1
ATOM 807 C CA . LEU A 1 101 ? -4.359 -12.200 23.765 1.00 86.44 101 LEU A CA 1
ATOM 808 C C . LEU A 1 101 ? -4.802 -13.571 23.236 1.00 86.44 101 LEU A C 1
ATOM 810 O O . LEU A 1 101 ? -5.953 -13.715 22.858 1.00 86.44 101 LEU A O 1
ATOM 814 N N . ALA A 1 102 ? -3.914 -14.574 23.213 1.00 83.50 102 ALA A N 1
ATOM 815 C CA . ALA A 1 102 ? -4.185 -15.914 22.687 1.00 83.50 102 ALA A CA 1
ATOM 816 C C . ALA A 1 102 ? -4.983 -15.905 21.358 1.00 83.50 102 ALA A C 1
ATOM 818 O O . ALA A 1 102 ? -5.976 -16.634 21.239 1.00 83.50 102 ALA A O 1
ATOM 819 N N . PRO A 1 103 ? -4.609 -15.066 20.365 1.00 84.06 103 PRO A N 1
ATOM 820 C CA . PRO A 1 103 ? -5.359 -14.997 19.126 1.00 84.06 103 PRO A CA 1
ATOM 821 C C . PRO A 1 103 ? -5.236 -16.329 18.390 1.00 84.06 103 PRO A C 1
ATOM 823 O O . PRO A 1 103 ? -4.173 -16.953 18.362 1.00 84.06 103 PRO A O 1
ATOM 826 N N . ASP A 1 104 ? -6.319 -16.747 17.743 1.00 88.81 104 ASP A N 1
ATOM 827 C CA . ASP A 1 104 ? -6.240 -17.819 16.761 1.00 88.81 104 ASP A CA 1
ATOM 828 C C . ASP A 1 104 ? -5.460 -17.316 15.539 1.00 88.81 104 ASP A C 1
ATOM 830 O O . ASP A 1 104 ? -6.011 -16.644 14.662 1.00 88.81 104 ASP A O 1
ATOM 834 N N . LEU A 1 105 ? -4.161 -17.630 15.507 1.00 92.38 105 LEU A N 1
ATOM 835 C CA . LEU A 1 105 ? -3.255 -17.284 14.411 1.00 92.38 105 LEU A CA 1
ATOM 836 C C . LEU A 1 105 ? -3.432 -18.189 13.181 1.00 92.38 105 LEU A C 1
ATOM 838 O O . LEU A 1 105 ? -2.702 -18.049 12.198 1.00 92.38 105 LEU A O 1
ATOM 842 N N . THR A 1 106 ? -4.419 -19.087 13.175 1.00 93.06 106 THR A N 1
ATOM 843 C CA . THR A 1 106 ? -4.747 -19.877 11.987 1.00 93.06 106 THR A CA 1
ATOM 844 C C . THR A 1 106 ? -5.110 -18.956 10.817 1.00 93.06 106 THR A C 1
ATOM 846 O O . THR A 1 106 ? -5.967 -18.071 10.919 1.00 93.06 106 THR A O 1
ATOM 849 N N . GLY A 1 107 ? -4.430 -19.155 9.684 1.00 90.88 107 GLY A N 1
ATOM 850 C CA . GLY A 1 107 ? -4.603 -18.351 8.470 1.00 90.88 107 GLY A CA 1
ATOM 851 C C . GLY A 1 107 ? -3.891 -16.994 8.486 1.00 90.88 107 GLY A C 1
ATOM 852 O O . GLY A 1 107 ? -4.049 -16.227 7.538 1.00 90.88 107 GLY A O 1
ATOM 853 N N . PHE A 1 108 ? -3.117 -16.681 9.530 1.00 93.69 108 PHE A N 1
ATOM 854 C CA . PHE A 1 108 ? -2.232 -15.520 9.519 1.00 93.69 108 PHE A CA 1
ATOM 855 C C . PHE A 1 108 ? -0.936 -15.836 8.769 1.00 93.69 108 PHE A C 1
ATOM 857 O O . PHE A 1 108 ? -0.366 -16.917 8.898 1.00 93.69 108 PHE A O 1
ATOM 864 N N . VAL A 1 109 ? -0.462 -14.862 7.999 1.00 91.69 109 VAL A N 1
ATOM 865 C CA . VAL A 1 109 ? 0.858 -14.873 7.370 1.00 91.69 109 VAL A CA 1
ATOM 866 C C . VAL A 1 109 ? 1.800 -14.049 8.239 1.00 91.69 109 VAL A C 1
ATOM 868 O O . VAL A 1 109 ? 1.544 -12.866 8.469 1.00 91.69 109 VAL A O 1
ATOM 871 N N . GLU A 1 110 ? 2.876 -14.673 8.708 1.00 92.50 110 GLU A N 1
ATOM 872 C CA . GLU A 1 110 ? 3.943 -14.023 9.471 1.00 92.50 110 GLU A CA 1
ATOM 873 C C . GLU A 1 110 ? 4.946 -13.340 8.530 1.00 92.50 110 GLU A C 1
ATOM 875 O O . GLU A 1 110 ? 5.336 -13.909 7.505 1.00 92.50 110 GLU A O 1
ATOM 880 N N . ARG A 1 111 ? 5.361 -12.110 8.854 1.00 88.06 111 ARG A N 1
ATOM 881 C CA . ARG A 1 111 ? 6.366 -11.349 8.100 1.00 88.06 111 ARG A CA 1
ATOM 882 C C . ARG A 1 111 ? 7.231 -10.505 9.017 1.00 88.06 111 ARG A C 1
ATOM 884 O O . ARG A 1 111 ? 6.716 -9.807 9.879 1.00 88.06 111 ARG A O 1
ATOM 891 N N . TYR A 1 112 ? 8.528 -10.467 8.758 1.00 87.62 112 TYR A N 1
ATOM 892 C CA . TYR A 1 112 ? 9.439 -9.576 9.473 1.00 87.62 112 TYR A CA 1
ATOM 893 C C . TYR A 1 112 ? 9.475 -8.194 8.820 1.00 87.62 112 TYR A C 1
ATOM 895 O O . TYR A 1 112 ? 9.467 -8.082 7.590 1.00 87.62 112 TYR A O 1
ATOM 903 N N . SER A 1 113 ? 9.519 -7.140 9.636 1.00 82.62 113 SER A N 1
ATOM 904 C CA . SER A 1 113 ? 9.750 -5.790 9.130 1.00 82.62 113 SER A CA 1
ATOM 905 C C . SER A 1 113 ? 11.179 -5.679 8.587 1.00 82.62 113 SER A C 1
ATOM 907 O O . SER A 1 113 ? 12.130 -6.004 9.302 1.00 82.62 113 SER A O 1
ATOM 909 N N . PRO A 1 114 ? 11.374 -5.189 7.349 1.00 75.06 114 PRO A N 1
ATOM 910 C CA . PRO A 1 114 ? 12.714 -4.952 6.821 1.00 75.06 114 PRO A CA 1
ATOM 911 C C . PRO A 1 114 ? 13.407 -3.756 7.496 1.00 75.06 114 PRO A C 1
ATOM 913 O O . PRO A 1 114 ? 14.625 -3.632 7.413 1.00 75.06 114 PRO A O 1
ATOM 916 N N . GLU A 1 115 ? 12.644 -2.865 8.135 1.00 82.75 115 GLU A N 1
ATOM 917 C CA . GLU A 1 115 ? 13.156 -1.650 8.786 1.00 82.75 115 GLU A CA 1
ATOM 918 C C . GLU A 1 115 ? 13.455 -1.865 10.272 1.00 82.75 115 GLU A C 1
ATOM 920 O O . GLU A 1 115 ? 14.357 -1.234 10.820 1.00 82.75 115 GLU A O 1
ATOM 925 N N . ASP A 1 116 ? 12.731 -2.783 10.911 1.00 87.75 116 ASP A N 1
ATOM 926 C CA . ASP A 1 116 ? 12.924 -3.148 12.308 1.00 87.75 116 ASP A CA 1
ATOM 927 C C . ASP A 1 116 ? 12.829 -4.662 12.478 1.00 87.75 116 ASP A C 1
ATOM 929 O O . ASP A 1 116 ? 11.749 -5.221 12.646 1.00 87.75 116 ASP A O 1
ATOM 933 N N . ILE A 1 117 ? 13.983 -5.326 12.498 1.00 88.94 117 ILE A N 1
ATOM 934 C CA . ILE A 1 117 ? 14.091 -6.786 12.621 1.00 88.94 117 ILE A CA 1
ATOM 935 C C . ILE A 1 117 ? 13.403 -7.368 13.869 1.00 88.94 117 ILE A C 1
ATOM 937 O O . ILE A 1 117 ? 13.209 -8.578 13.943 1.00 88.94 117 ILE A O 1
ATOM 941 N N . ARG A 1 118 ? 13.054 -6.535 14.860 1.00 94.25 118 ARG A N 1
ATOM 942 C CA . ARG A 1 118 ? 12.331 -6.959 16.069 1.00 94.25 118 ARG A CA 1
ATOM 943 C C . ARG A 1 118 ? 10.818 -6.952 15.899 1.00 94.25 118 ARG A C 1
ATOM 945 O O . ARG A 1 118 ? 10.121 -7.535 16.726 1.00 94.25 118 ARG A O 1
ATOM 952 N N . THR A 1 119 ? 10.312 -6.301 14.855 1.00 94.38 119 THR A N 1
ATOM 953 C CA . THR A 1 119 ? 8.884 -6.221 14.569 1.00 94.38 119 THR A CA 1
ATOM 954 C C . THR A 1 119 ? 8.481 -7.324 13.594 1.00 94.38 119 THR A C 1
ATOM 956 O O . THR A 1 119 ? 8.977 -7.413 12.471 1.00 94.38 119 THR A O 1
ATOM 959 N N . THR A 1 120 ? 7.538 -8.151 14.032 1.00 94.25 120 THR A N 1
ATOM 960 C CA . THR A 1 120 ? 6.883 -9.201 13.254 1.00 94.25 120 THR A CA 1
ATOM 961 C C . THR A 1 120 ? 5.426 -8.821 13.028 1.00 94.25 120 THR A C 1
ATOM 963 O O . THR A 1 120 ? 4.697 -8.515 13.972 1.00 94.25 120 THR A O 1
ATOM 966 N N . TYR A 1 121 ? 4.992 -8.850 11.776 1.00 93.69 121 TYR A N 1
ATOM 967 C CA . TYR A 1 121 ? 3.609 -8.655 11.378 1.00 93.69 121 TYR A CA 1
ATOM 968 C C . TYR A 1 121 ? 2.917 -10.001 11.206 1.00 93.69 121 TYR A C 1
ATOM 970 O O . TYR A 1 121 ? 3.433 -10.883 10.522 1.00 93.69 121 TYR A O 1
ATOM 978 N N . TYR A 1 122 ? 1.726 -10.135 11.777 1.00 94.44 122 TYR A N 1
ATOM 979 C CA . TYR A 1 122 ? 0.835 -11.265 11.538 1.00 94.44 122 TYR A CA 1
ATOM 980 C C . TYR A 1 122 ? -0.386 -10.734 10.807 1.00 94.44 122 TYR A C 1
ATOM 982 O O . TYR A 1 122 ? -1.169 -9.998 11.401 1.00 94.44 122 TYR A O 1
ATOM 990 N N . THR A 1 123 ? -0.595 -11.130 9.554 1.00 94.19 123 THR A N 1
ATOM 991 C CA . THR A 1 123 ? -1.691 -10.603 8.725 1.00 94.19 123 THR A CA 1
ATOM 992 C C . THR A 1 123 ? -2.659 -11.703 8.314 1.00 94.19 123 THR A C 1
ATOM 994 O O . THR A 1 123 ? -2.251 -12.682 7.693 1.00 94.19 123 THR A O 1
ATOM 997 N N . ASN A 1 124 ? -3.954 -11.517 8.574 1.00 94.50 124 ASN A N 1
ATOM 998 C CA . ASN A 1 124 ? -5.023 -12.345 8.024 1.00 94.50 124 ASN A CA 1
ATOM 999 C C . ASN A 1 124 ? -5.907 -11.504 7.098 1.00 94.50 124 ASN A C 1
ATOM 1001 O O . ASN A 1 124 ? -6.741 -10.704 7.527 1.00 94.50 124 ASN A O 1
ATOM 1005 N N . VAL A 1 125 ? -5.719 -11.710 5.799 1.00 93.88 125 VAL A N 1
ATOM 1006 C CA . VAL A 1 125 ? -6.366 -10.918 4.748 1.00 93.88 125 VAL A CA 1
ATOM 1007 C C . VAL A 1 125 ? -7.850 -11.250 4.606 1.00 93.88 125 VAL A C 1
ATOM 1009 O O . VAL A 1 125 ? -8.652 -10.374 4.293 1.00 93.88 125 VAL A O 1
ATOM 1012 N N . GLU A 1 126 ? -8.241 -12.503 4.842 1.00 93.88 126 GLU A N 1
ATOM 1013 C CA . GLU A 1 126 ? -9.646 -12.919 4.774 1.00 93.88 126 GLU A CA 1
ATOM 1014 C C . GLU A 1 126 ? -10.475 -12.293 5.894 1.00 93.88 126 GLU A C 1
ATOM 1016 O O . GLU A 1 126 ? -11.623 -11.905 5.672 1.00 93.88 126 GLU A O 1
ATOM 1021 N N . LYS A 1 127 ? -9.873 -12.160 7.082 1.00 94.25 127 LYS A N 1
ATOM 1022 C CA . LYS A 1 127 ? -10.481 -11.510 8.247 1.00 94.25 127 LYS A CA 1
ATOM 1023 C C . LYS A 1 127 ? -10.337 -9.984 8.222 1.00 94.25 127 LYS A C 1
ATOM 1025 O O . LYS A 1 127 ? -11.148 -9.307 8.841 1.00 94.25 127 LYS A O 1
ATOM 1030 N N . GLY A 1 128 ? -9.364 -9.440 7.489 1.00 95.12 128 GLY A N 1
ATOM 1031 C CA . GLY A 1 128 ? -9.136 -7.995 7.424 1.00 95.12 128 GLY A CA 1
ATOM 1032 C C . GLY A 1 128 ? -8.430 -7.445 8.665 1.00 95.12 128 GLY A C 1
ATOM 1033 O O . GLY A 1 128 ? -8.788 -6.373 9.142 1.00 95.12 128 GLY A O 1
ATOM 1034 N N . ILE A 1 129 ? -7.489 -8.205 9.234 1.00 94.88 129 ILE A N 1
ATOM 1035 C CA . ILE A 1 129 ? -6.796 -7.843 10.476 1.00 94.88 129 ILE A CA 1
ATOM 1036 C C . ILE A 1 129 ? -5.292 -8.111 10.372 1.00 94.88 129 ILE A C 1
ATOM 1038 O O . ILE A 1 129 ? -4.870 -9.129 9.814 1.00 94.88 129 ILE A O 1
ATOM 1042 N N . ALA A 1 130 ? -4.480 -7.220 10.939 1.00 95.12 130 ALA A N 1
ATOM 1043 C CA . ALA A 1 130 ? -3.059 -7.450 11.163 1.00 95.12 130 ALA A CA 1
ATOM 1044 C C . ALA A 1 130 ? -2.623 -7.058 12.579 1.00 95.12 130 ALA A C 1
ATOM 1046 O O . ALA A 1 130 ? -3.122 -6.097 13.159 1.00 95.12 130 ALA A O 1
ATOM 1047 N N . PHE A 1 131 ? -1.657 -7.797 13.118 1.00 95.19 131 PHE A N 1
ATOM 1048 C CA . PHE A 1 131 ? -0.964 -7.470 14.359 1.00 95.19 131 PHE A CA 1
ATOM 1049 C C . PHE A 1 131 ? 0.461 -7.034 14.048 1.00 95.19 131 PHE A C 1
ATOM 1051 O O . PHE A 1 131 ? 1.160 -7.719 13.304 1.00 95.19 131 PHE A O 1
ATOM 1058 N N . SER A 1 132 ? 0.906 -5.954 14.678 1.00 95.44 132 SER A N 1
ATOM 1059 C CA . SER A 1 132 ? 2.309 -5.544 14.738 1.00 95.44 132 SER A CA 1
ATOM 1060 C C . SER A 1 132 ? 2.861 -5.959 16.096 1.00 95.44 132 SER A C 1
ATOM 1062 O O . SER A 1 132 ? 2.406 -5.451 17.124 1.00 95.44 132 SER A O 1
ATOM 1064 N N . VAL A 1 133 ? 3.808 -6.895 16.116 1.00 96.75 133 VAL A N 1
ATOM 1065 C CA . VAL A 1 133 ? 4.333 -7.511 17.341 1.00 96.75 133 VAL A CA 1
ATOM 1066 C C . VAL A 1 133 ? 5.824 -7.243 17.455 1.00 96.75 133 VAL A C 1
ATOM 1068 O O . VAL A 1 133 ? 6.582 -7.640 16.580 1.00 96.75 133 VAL A O 1
ATOM 1071 N N . GLN A 1 134 ? 6.256 -6.621 18.545 1.00 96.62 134 GLN A N 1
ATOM 1072 C CA . GLN A 1 134 ? 7.661 -6.361 18.843 1.00 96.62 134 GLN A CA 1
ATOM 1073 C C . GLN A 1 134 ? 8.023 -7.003 20.181 1.00 96.62 134 GLN A C 1
ATOM 1075 O O . GLN A 1 134 ? 7.319 -6.811 21.173 1.00 96.62 134 GLN A O 1
ATOM 1080 N N . ASP A 1 135 ? 9.089 -7.807 20.207 1.00 95.38 135 ASP A N 1
ATOM 1081 C CA . ASP A 1 135 ? 9.568 -8.495 21.417 1.00 95.38 135 ASP A CA 1
ATOM 1082 C C . ASP A 1 135 ? 8.441 -9.251 22.168 1.00 95.38 135 ASP A C 1
ATOM 1084 O O . ASP A 1 135 ? 8.328 -9.210 23.395 1.00 95.38 135 ASP A O 1
ATOM 1088 N N . GLY A 1 136 ? 7.542 -9.902 21.416 1.00 95.38 136 GLY A N 1
ATOM 1089 C CA . GLY A 1 136 ? 6.390 -10.654 21.940 1.00 95.38 136 GLY A CA 1
ATOM 1090 C C . GLY A 1 136 ? 5.183 -9.813 22.386 1.00 95.38 136 GLY A C 1
ATOM 1091 O O . GLY A 1 136 ? 4.185 -10.379 22.845 1.00 95.38 136 GLY A O 1
ATOM 1092 N N . HIS A 1 137 ? 5.237 -8.487 22.236 1.00 97.12 137 HIS A N 1
ATOM 1093 C CA . HIS A 1 137 ? 4.161 -7.565 22.595 1.00 97.12 137 HIS A CA 1
ATOM 1094 C C . HIS A 1 137 ? 3.508 -6.964 21.349 1.00 97.12 137 HIS A C 1
ATOM 1096 O O . HIS A 1 137 ? 4.188 -6.513 20.434 1.00 97.12 137 HIS A O 1
ATOM 1102 N N . VAL A 1 138 ? 2.181 -6.926 21.315 1.00 96.25 138 VAL A N 1
ATOM 1103 C CA . VAL A 1 138 ? 1.403 -6.215 20.307 1.00 96.25 138 VAL A CA 1
ATOM 1104 C C . VAL A 1 138 ? 1.554 -4.717 20.540 1.00 96.25 138 VAL A C 1
ATOM 1106 O O . VAL A 1 138 ? 1.069 -4.175 21.533 1.00 96.25 138 VAL A O 1
ATOM 1109 N N . ILE A 1 139 ? 2.228 -4.061 19.601 1.00 96.25 139 ILE A N 1
ATOM 1110 C CA . ILE A 1 139 ? 2.432 -2.608 19.571 1.00 96.25 139 ILE A CA 1
ATOM 1111 C C . ILE A 1 139 ? 1.416 -1.904 18.664 1.00 96.25 139 ILE A C 1
ATOM 1113 O O . ILE A 1 139 ? 1.272 -0.685 18.713 1.00 96.25 139 ILE A O 1
ATOM 1117 N N . GLY A 1 140 ? 0.688 -2.664 17.845 1.00 95.44 140 GLY A N 1
ATOM 1118 C CA . GLY A 1 140 ? -0.375 -2.137 17.003 1.00 95.44 140 GLY A CA 1
ATOM 1119 C C . GLY A 1 140 ? -1.288 -3.229 16.467 1.00 95.44 140 GLY A C 1
ATOM 1120 O O . GLY A 1 140 ? -0.858 -4.360 16.242 1.00 95.44 140 GLY A O 1
ATOM 1121 N N . LEU A 1 141 ? -2.551 -2.875 16.260 1.00 95.50 141 LEU A N 1
ATOM 1122 C CA . LEU A 1 141 ? -3.535 -3.692 15.564 1.00 95.50 141 LEU A CA 1
ATOM 1123 C C . LEU A 1 141 ? -4.077 -2.883 14.395 1.00 95.50 141 LEU A C 1
ATOM 1125 O O . LEU A 1 141 ? -4.437 -1.726 14.571 1.00 95.50 141 LEU A O 1
ATOM 1129 N N . GLU A 1 142 ? -4.160 -3.482 13.221 1.00 95.69 142 GLU A N 1
ATOM 1130 C CA . GLU A 1 142 ? -4.778 -2.877 12.050 1.00 95.69 142 GLU A CA 1
ATOM 1131 C C . GLU A 1 142 ? -6.026 -3.652 11.672 1.00 95.69 142 GLU A C 1
ATOM 1133 O O . GLU A 1 142 ? -5.994 -4.878 11.583 1.00 95.69 142 GLU A O 1
ATOM 1138 N N . TYR A 1 143 ? -7.100 -2.927 11.395 1.00 95.94 143 TYR A N 1
ATOM 1139 C CA . TYR A 1 143 ? -8.285 -3.457 10.746 1.00 95.94 143 TYR A CA 1
ATOM 1140 C C . TYR A 1 143 ? -8.413 -2.800 9.381 1.00 95.94 143 TYR A C 1
ATOM 1142 O O . TYR A 1 143 ? -8.492 -1.576 9.264 1.00 95.94 143 TYR A O 1
ATOM 1150 N N . PHE A 1 144 ? -8.461 -3.622 8.347 1.00 96.31 144 PHE A N 1
ATOM 1151 C CA . PHE A 1 144 ? -8.494 -3.202 6.956 1.00 96.31 144 PHE A CA 1
ATOM 1152 C C . PHE A 1 144 ? -9.560 -4.000 6.196 1.00 96.31 144 PHE A C 1
ATOM 1154 O O . PHE A 1 144 ? -10.131 -4.957 6.727 1.00 96.31 144 PHE A O 1
ATOM 1161 N N . PRO A 1 145 ? -9.885 -3.637 4.947 1.00 96.62 145 PRO A N 1
ATOM 1162 C CA . PRO A 1 145 ? -10.942 -4.322 4.226 1.00 96.62 145 PRO A CA 1
ATOM 1163 C C . PRO A 1 145 ? -10.563 -5.775 3.908 1.00 96.62 145 PRO A C 1
ATOM 1165 O O . PRO A 1 145 ? -9.528 -6.008 3.277 1.00 96.62 145 PRO A O 1
ATOM 1168 N N . PRO A 1 146 ? -11.390 -6.763 4.288 1.00 95.81 146 PRO A N 1
ATOM 1169 C CA . PRO A 1 146 ? -11.076 -8.161 4.029 1.00 95.81 146 PRO A CA 1
ATOM 1170 C C . PRO A 1 146 ? -11.096 -8.475 2.527 1.00 95.81 146 PRO A C 1
ATOM 1172 O O . PRO A 1 146 ? -11.824 -7.843 1.758 1.00 95.81 146 PRO A O 1
ATOM 1175 N N . SER A 1 147 ? -10.361 -9.507 2.099 1.00 95.38 147 SER A N 1
ATOM 1176 C CA . SER A 1 147 ? -10.249 -9.903 0.680 1.00 95.38 147 SER A CA 1
ATOM 1177 C C . SER A 1 147 ? -11.600 -10.141 -0.008 1.00 95.38 147 SER A C 1
ATOM 1179 O O . SER A 1 147 ? -11.739 -9.875 -1.205 1.00 95.38 147 SER A O 1
ATOM 1181 N N . ARG A 1 148 ? -12.622 -10.591 0.733 1.00 96.25 148 ARG A N 1
ATOM 1182 C CA . ARG A 1 148 ? -13.997 -10.777 0.229 1.00 96.25 148 ARG A CA 1
ATOM 1183 C C . ARG A 1 148 ? -14.660 -9.483 -0.260 1.00 96.25 148 ARG A C 1
ATOM 1185 O O . ARG A 1 148 ? -15.577 -9.536 -1.071 1.00 96.25 148 ARG A O 1
ATOM 1192 N N . GLU A 1 149 ? -14.188 -8.322 0.191 1.00 97.44 149 GLU A N 1
ATOM 1193 C CA . GLU A 1 149 ? -14.692 -7.006 -0.219 1.00 97.44 149 GLU A CA 1
ATOM 1194 C C . GLU A 1 149 ? -14.010 -6.486 -1.495 1.00 97.44 149 GLU A C 1
ATOM 1196 O O . GLU A 1 149 ? -14.299 -5.375 -1.937 1.00 97.44 149 GLU A O 1
ATOM 1201 N N . ASN A 1 150 ? -13.145 -7.275 -2.150 1.00 96.94 150 ASN A N 1
ATOM 1202 C CA . ASN A 1 150 ? -12.470 -6.864 -3.387 1.00 96.94 150 ASN A CA 1
ATOM 1203 C C . ASN A 1 150 ? -13.429 -6.470 -4.527 1.00 96.94 150 ASN A C 1
ATOM 1205 O O . ASN A 1 150 ? -13.046 -5.706 -5.411 1.00 96.94 150 ASN A O 1
ATOM 1209 N N . GLY A 1 151 ? -14.698 -6.892 -4.476 1.00 97.31 151 GLY A N 1
ATOM 1210 C CA . GLY A 1 1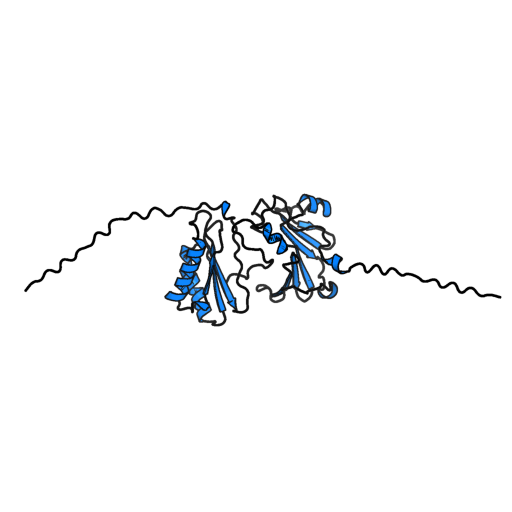51 ? -15.746 -6.404 -5.381 1.00 97.31 151 GLY A CA 1
ATOM 1211 C C . GLY A 1 151 ? -16.029 -4.896 -5.278 1.00 97.31 151 GLY A C 1
ATOM 1212 O O . GLY A 1 151 ? -16.604 -4.322 -6.199 1.00 97.31 151 GLY A O 1
ATOM 1213 N N . LYS A 1 152 ? -15.602 -4.231 -4.195 1.00 97.62 152 LYS A N 1
ATOM 1214 C CA . LYS A 1 152 ? -15.689 -2.774 -4.005 1.00 97.62 152 LYS A CA 1
ATOM 1215 C C . LYS A 1 152 ? -14.459 -2.014 -4.518 1.00 97.62 152 LYS A C 1
ATOM 1217 O O . LYS A 1 152 ? -14.395 -0.796 -4.343 1.00 97.62 152 LYS A O 1
ATOM 1222 N N . ARG A 1 153 ? -13.464 -2.677 -5.118 1.00 96.94 153 ARG A N 1
ATOM 1223 C CA . ARG A 1 153 ? -12.298 -1.986 -5.695 1.00 96.94 153 ARG A CA 1
ATOM 1224 C C . ARG A 1 153 ? -12.698 -1.179 -6.934 1.00 96.94 153 ARG A C 1
ATOM 1226 O O . ARG A 1 153 ? -13.617 -1.531 -7.671 1.00 96.94 153 ARG A O 1
ATOM 1233 N N . CYS A 1 154 ? -12.000 -0.078 -7.169 1.00 96.44 154 CYS A N 1
ATOM 1234 C CA . CYS A 1 154 ? -12.163 0.736 -8.364 1.00 96.44 154 CYS A CA 1
ATOM 1235 C C . CYS A 1 154 ? -11.542 0.063 -9.589 1.00 96.44 154 CYS A C 1
ATOM 1237 O O . CYS A 1 154 ? -10.555 -0.666 -9.495 1.00 96.44 154 CYS A O 1
ATOM 1239 N N . GLN A 1 155 ? -12.089 0.348 -10.770 1.00 94.25 155 GLN A N 1
ATOM 1240 C CA . GLN A 1 155 ? -11.580 -0.217 -12.015 1.00 94.25 155 GLN A CA 1
ATOM 1241 C C . GLN A 1 155 ? -10.123 0.202 -12.266 1.00 94.25 155 GLN A C 1
ATOM 1243 O O . GLN A 1 155 ? -9.803 1.392 -12.332 1.00 94.25 155 GLN A O 1
ATOM 1248 N N . GLY A 1 156 ? -9.255 -0.785 -12.488 1.00 90.56 156 GLY A N 1
ATOM 1249 C CA . GLY A 1 156 ? -7.822 -0.579 -12.719 1.00 90.56 156 GLY A CA 1
ATOM 1250 C C . GLY A 1 156 ? -6.963 -0.693 -11.459 1.00 90.56 156 GLY A C 1
ATOM 1251 O O . GLY A 1 156 ? -5.745 -0.652 -11.573 1.00 90.56 156 GLY A O 1
ATOM 1252 N N . PHE A 1 157 ? -7.570 -0.882 -10.286 1.00 95.00 157 PHE A N 1
ATOM 1253 C CA . PHE A 1 157 ? -6.844 -1.268 -9.081 1.00 95.00 157 PHE A CA 1
ATOM 1254 C C . PHE A 1 157 ? -6.766 -2.793 -8.970 1.00 95.00 157 PHE A C 1
ATOM 1256 O O . PHE A 1 157 ? -7.753 -3.470 -9.274 1.00 95.00 157 PHE A O 1
ATOM 1263 N N . PRO A 1 158 ? -5.632 -3.351 -8.512 1.00 94.06 158 PRO A N 1
ATOM 1264 C CA . PRO A 1 158 ? -5.550 -4.775 -8.234 1.00 94.06 158 PRO A CA 1
ATOM 1265 C C . PRO A 1 158 ? -6.423 -5.147 -7.030 1.00 94.06 158 PRO A C 1
ATOM 1267 O O . PRO A 1 158 ? -6.849 -4.289 -6.240 1.00 94.06 158 PRO A O 1
ATOM 1270 N N . ALA A 1 159 ? -6.659 -6.453 -6.891 1.00 94.50 159 ALA A N 1
ATOM 1271 C CA . ALA A 1 159 ? -7.214 -7.016 -5.673 1.00 94.50 159 ALA A CA 1
ATOM 1272 C C . ALA A 1 159 ? -6.322 -6.625 -4.488 1.00 94.50 159 ALA A C 1
ATOM 1274 O O . ALA A 1 159 ? -5.102 -6.779 -4.530 1.00 94.50 159 ALA A O 1
ATOM 1275 N N . TYR A 1 160 ? -6.946 -6.099 -3.444 1.00 90.94 160 TYR A N 1
ATOM 1276 C CA . TYR A 1 160 ? -6.287 -5.813 -2.189 1.00 90.94 160 TYR A CA 1
ATOM 1277 C C . TYR A 1 160 ? -6.004 -7.127 -1.463 1.00 90.94 160 TYR A C 1
ATOM 1279 O O . TYR A 1 160 ? -6.886 -7.982 -1.323 1.00 90.94 160 TYR A O 1
ATOM 1287 N N . ASN A 1 161 ? -4.760 -7.281 -1.026 1.00 88.62 161 ASN A N 1
ATOM 1288 C CA . ASN A 1 161 ? -4.270 -8.474 -0.353 1.00 88.62 161 ASN A CA 1
ATOM 1289 C C . ASN A 1 161 ? -3.816 -8.188 1.084 1.00 88.62 161 ASN A C 1
ATOM 1291 O O . ASN A 1 161 ? -3.104 -9.015 1.636 1.00 88.62 161 ASN A O 1
ATOM 1295 N N . GLY A 1 162 ? -4.200 -7.050 1.685 1.00 83.31 162 GLY A N 1
ATOM 1296 C CA . GLY A 1 162 ? -3.914 -6.735 3.097 1.00 83.31 162 GLY A CA 1
ATOM 1297 C C . GLY A 1 162 ? -2.433 -6.645 3.446 1.00 83.31 162 GLY A C 1
ATOM 1298 O O . GLY A 1 162 ? -2.064 -6.612 4.613 1.00 83.31 162 GLY A O 1
ATOM 1299 N N . VAL A 1 163 ? -1.577 -6.673 2.433 1.00 80.50 163 VAL A N 1
ATOM 1300 C CA . VAL A 1 163 ? -0.148 -6.835 2.574 1.00 80.50 163 VAL A CA 1
ATOM 1301 C C . VAL A 1 163 ? 0.495 -5.605 1.956 1.00 80.50 163 VAL A C 1
ATOM 1303 O O . VAL A 1 163 ? 0.393 -5.413 0.740 1.00 80.50 163 VAL A O 1
ATOM 1306 N N . PRO A 1 164 ? 1.185 -4.780 2.759 1.00 80.12 164 PRO A N 1
ATOM 1307 C CA . PRO A 1 164 ? 2.017 -3.726 2.215 1.00 80.12 164 PRO A CA 1
ATOM 1308 C C . PRO A 1 164 ? 3.021 -4.328 1.225 1.00 80.12 164 PRO A C 1
ATOM 1310 O O . PRO A 1 164 ? 3.586 -5.399 1.498 1.00 80.12 164 PRO A O 1
ATOM 1313 N N . PRO A 1 165 ? 3.252 -3.686 0.066 1.00 83.38 165 PRO A N 1
ATOM 1314 C CA . PRO A 1 165 ? 4.319 -4.126 -0.812 1.00 83.38 165 PRO A CA 1
ATOM 1315 C C . PRO A 1 165 ? 5.648 -4.079 -0.040 1.00 83.38 165 PRO A C 1
ATOM 1317 O O . PRO A 1 165 ? 5.824 -3.221 0.832 1.00 83.38 165 PRO A O 1
ATOM 1320 N N . PRO A 1 166 ? 6.592 -4.989 -0.336 1.00 87.56 166 PRO A N 1
ATOM 1321 C CA . PRO A 1 166 ? 7.927 -4.907 0.241 1.00 87.56 166 PRO A CA 1
ATOM 1322 C C . PRO A 1 166 ? 8.548 -3.544 -0.078 1.00 87.56 166 PRO A C 1
ATOM 1324 O O . PRO A 1 166 ? 8.145 -2.878 -1.031 1.00 87.56 166 PRO A O 1
ATOM 1327 N N . ARG A 1 167 ? 9.550 -3.120 0.693 1.00 89.12 167 ARG A N 1
ATOM 1328 C CA . ARG A 1 167 ? 10.264 -1.884 0.373 1.00 89.12 167 ARG A CA 1
ATOM 1329 C C . ARG A 1 167 ? 10.908 -2.017 -1.018 1.00 89.12 167 ARG A C 1
ATOM 1331 O O . ARG A 1 167 ? 11.602 -3.009 -1.257 1.00 89.12 167 ARG A O 1
ATOM 1338 N N . PRO A 1 168 ? 10.699 -1.054 -1.932 1.00 92.94 168 PRO A N 1
ATOM 1339 C CA . PRO A 1 168 ? 11.369 -1.078 -3.221 1.00 92.94 168 PRO A CA 1
ATOM 1340 C C . PRO A 1 168 ? 12.883 -0.945 -3.041 1.00 92.94 168 PRO A C 1
ATOM 1342 O O . PRO A 1 168 ? 13.361 -0.231 -2.158 1.00 92.94 168 PRO A O 1
ATOM 1345 N N . PHE A 1 169 ? 13.621 -1.626 -3.915 1.00 95.00 169 PHE A N 1
ATOM 1346 C CA . PHE A 1 169 ? 15.045 -1.394 -4.130 1.00 95.00 169 PHE A CA 1
ATOM 1347 C C . PHE A 1 169 ? 15.281 0.067 -4.527 1.00 95.00 169 PHE A C 1
ATOM 1349 O O . PHE A 1 169 ? 16.156 0.719 -3.965 1.00 95.00 169 PHE A O 1
ATOM 1356 N N . ASP A 1 170 ? 14.460 0.586 -5.448 1.00 96.81 170 ASP A N 1
ATOM 1357 C CA . ASP A 1 170 ? 14.457 2.000 -5.826 1.00 96.81 170 ASP A CA 1
ATOM 1358 C C . ASP A 1 170 ? 13.100 2.421 -6.424 1.00 96.81 170 ASP A C 1
ATOM 1360 O O . ASP A 1 170 ? 12.340 1.589 -6.930 1.00 96.81 170 ASP A O 1
ATOM 1364 N N . VAL A 1 171 ? 12.806 3.721 -6.390 1.00 96.88 171 VAL A N 1
ATOM 1365 C CA . VAL A 1 171 ? 11.632 4.348 -7.009 1.00 96.88 171 VAL A CA 1
ATOM 1366 C C . VAL A 1 171 ? 12.095 5.403 -8.010 1.00 96.88 171 VAL A C 1
ATOM 1368 O O . VAL A 1 171 ? 12.618 6.458 -7.653 1.00 96.88 171 VAL A O 1
ATOM 1371 N N . VAL A 1 172 ? 11.835 5.159 -9.294 1.00 96.94 172 VAL A N 1
ATOM 1372 C CA . VAL A 1 172 ? 12.266 6.044 -10.382 1.00 96.94 172 VAL A CA 1
ATOM 1373 C C . VAL A 1 172 ? 11.139 6.998 -10.759 1.00 96.94 172 VAL A C 1
ATOM 1375 O O . VAL A 1 172 ? 10.280 6.671 -11.578 1.00 96.94 172 VAL A O 1
ATOM 1378 N N . LEU A 1 173 ? 11.163 8.204 -10.187 1.00 95.88 173 LEU A N 1
ATOM 1379 C CA . LEU A 1 173 ? 10.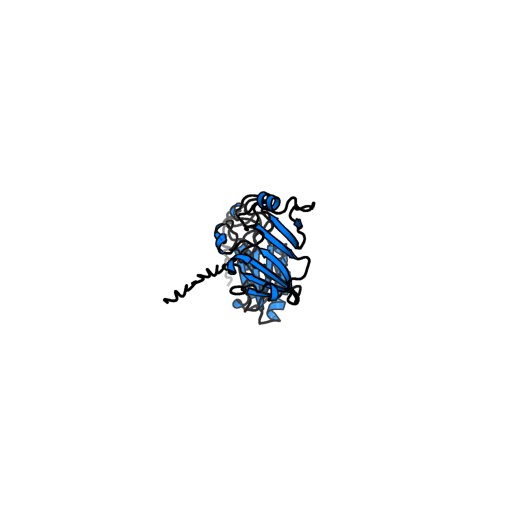136 9.237 -10.409 1.00 95.88 173 LEU A CA 1
ATOM 1380 C C . LEU A 1 173 ? 10.192 9.893 -11.799 1.00 95.88 173 LEU A C 1
ATOM 1382 O O . LEU A 1 173 ? 9.197 10.440 -12.262 1.00 95.88 173 LEU A O 1
ATOM 1386 N N . ASN A 1 174 ? 11.352 9.860 -12.462 1.00 94.31 174 ASN A N 1
ATOM 1387 C CA . ASN A 1 174 ? 11.521 10.358 -13.825 1.00 94.31 174 ASN A CA 1
ATOM 1388 C C . ASN A 1 174 ? 11.922 9.198 -14.748 1.00 94.31 174 ASN A C 1
ATOM 1390 O O . ASN A 1 174 ? 13.095 8.813 -14.743 1.00 94.31 174 ASN A O 1
ATOM 1394 N N . PRO A 1 175 ? 10.995 8.672 -15.570 1.00 93.44 175 PRO A N 1
ATOM 1395 C CA . PRO A 1 175 ? 11.258 7.560 -16.479 1.00 93.44 175 PRO A CA 1
ATOM 1396 C C . PRO A 1 175 ? 12.469 7.747 -17.398 1.00 93.44 175 PRO A C 1
ATOM 1398 O O . PRO A 1 175 ? 13.103 6.764 -17.763 1.00 93.44 175 PRO A O 1
ATOM 1401 N N . ASN A 1 176 ? 12.843 8.987 -17.732 1.00 92.81 176 ASN A N 1
ATOM 1402 C CA . ASN A 1 176 ? 14.006 9.257 -18.584 1.00 92.81 176 ASN A CA 1
ATOM 1403 C C . ASN A 1 176 ? 15.343 8.863 -17.932 1.00 92.81 176 ASN A C 1
ATOM 1405 O O . ASN A 1 176 ? 16.330 8.665 -18.634 1.00 92.81 176 ASN A O 1
ATOM 1409 N N . ASN A 1 177 ? 15.380 8.732 -16.604 1.00 93.31 177 ASN A N 1
ATOM 1410 C CA . ASN A 1 177 ? 16.583 8.377 -15.850 1.00 93.31 177 ASN A CA 1
ATOM 1411 C C . ASN A 1 177 ? 16.649 6.877 -15.510 1.00 93.31 177 ASN A C 1
ATOM 1413 O O . ASN A 1 177 ? 17.561 6.455 -14.803 1.00 93.31 177 ASN A O 1
ATOM 1417 N N . VAL A 1 178 ? 15.695 6.067 -15.988 1.00 97.06 178 VAL A N 1
ATOM 1418 C CA . VAL A 1 178 ? 15.534 4.676 -15.538 1.00 97.06 178 VAL A CA 1
ATOM 1419 C C . VAL A 1 178 ? 16.757 3.806 -15.836 1.00 97.06 178 VAL A C 1
ATOM 1421 O O . VAL A 1 178 ? 17.124 2.997 -14.995 1.00 97.06 178 VAL A O 1
ATOM 1424 N N . HIS A 1 179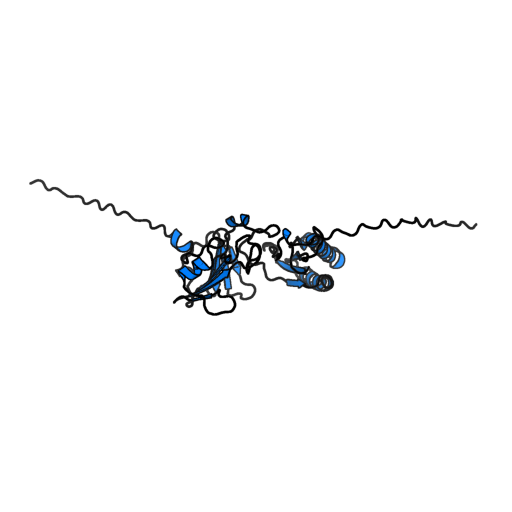 ? 17.450 4.009 -16.963 1.00 97.50 179 HIS A N 1
ATOM 1425 C CA . HIS A 1 179 ? 18.599 3.173 -17.342 1.00 97.50 179 HIS A CA 1
ATOM 1426 C C . HIS A 1 179 ? 19.727 3.186 -16.303 1.00 97.50 179 HIS A C 1
ATOM 1428 O O . HIS A 1 179 ? 20.238 2.125 -15.970 1.00 97.50 179 HIS A O 1
ATOM 1434 N N . GLY A 1 180 ? 20.058 4.347 -15.723 1.00 96.81 180 GLY A N 1
ATOM 1435 C CA . GLY A 1 180 ? 21.112 4.424 -14.704 1.00 96.81 180 GLY A CA 1
ATOM 1436 C C . GLY A 1 180 ? 20.769 3.645 -13.430 1.00 96.81 180 GLY A C 1
ATOM 1437 O O . GLY A 1 180 ? 21.639 3.025 -12.829 1.00 96.81 180 GLY A O 1
ATOM 1438 N N . ILE A 1 181 ? 19.490 3.612 -13.048 1.00 97.56 181 ILE A N 1
ATOM 1439 C CA . ILE A 1 181 ? 19.027 2.818 -11.901 1.00 97.56 181 ILE A CA 1
ATOM 1440 C C . ILE A 1 181 ? 18.942 1.328 -12.264 1.00 97.56 181 ILE A C 1
ATOM 1442 O O . ILE A 1 181 ? 19.288 0.467 -11.454 1.00 97.56 181 ILE A O 1
ATOM 1446 N N . LEU A 1 182 ? 18.553 1.003 -13.502 1.00 98.56 182 LEU A N 1
ATOM 1447 C CA . LEU A 1 182 ? 18.592 -0.368 -14.018 1.00 98.56 182 LEU A CA 1
ATOM 1448 C C . LEU A 1 182 ? 20.025 -0.912 -14.090 1.00 98.56 182 LEU A C 1
ATOM 1450 O O . LEU A 1 182 ? 20.229 -2.100 -13.852 1.00 98.56 182 LEU A O 1
ATOM 1454 N N . ASP A 1 183 ? 21.029 -0.072 -14.349 1.00 98.50 183 ASP A N 1
ATOM 1455 C CA . ASP A 1 183 ? 22.434 -0.476 -14.274 1.00 98.50 183 ASP A CA 1
ATOM 1456 C C . ASP A 1 183 ? 22.807 -0.954 -12.866 1.00 98.50 183 ASP A C 1
ATOM 1458 O O . ASP A 1 183 ? 23.437 -2.012 -12.723 1.00 98.50 183 ASP A O 1
ATOM 1462 N N . THR A 1 184 ? 22.388 -0.213 -11.833 1.00 98.19 184 THR A N 1
ATOM 1463 C CA . THR A 1 184 ? 22.595 -0.571 -10.423 1.00 98.19 184 THR A CA 1
ATOM 1464 C C . THR A 1 184 ? 21.828 -1.838 -10.047 1.00 98.19 184 THR A C 1
ATOM 1466 O O . THR A 1 184 ? 22.415 -2.755 -9.473 1.00 98.19 184 THR A O 1
ATOM 1469 N N . LEU A 1 185 ? 20.553 -1.941 -10.435 1.00 98.25 185 LEU A N 1
ATOM 1470 C CA . LEU A 1 185 ? 19.739 -3.139 -10.215 1.00 98.25 185 LEU A CA 1
ATOM 1471 C C . LEU A 1 185 ? 20.365 -4.375 -10.881 1.00 98.25 185 LEU A C 1
ATOM 1473 O O . LEU A 1 185 ? 20.497 -5.424 -10.256 1.00 98.25 185 LEU A O 1
ATOM 1477 N N . GLY A 1 186 ? 20.801 -4.251 -12.137 1.00 98.44 186 GLY A N 1
ATOM 1478 C CA . GLY A 1 186 ? 21.469 -5.328 -12.865 1.00 98.44 186 GLY A CA 1
ATOM 1479 C C . GLY A 1 186 ? 22.768 -5.773 -12.189 1.00 98.44 186 GLY A C 1
ATOM 1480 O O . GLY A 1 186 ? 23.021 -6.971 -12.089 1.00 98.44 186 GLY A O 1
ATOM 1481 N N . ALA A 1 187 ? 23.563 -4.834 -11.662 1.00 98.38 187 ALA A N 1
ATOM 1482 C CA . ALA A 1 187 ? 24.774 -5.170 -10.910 1.00 98.38 187 ALA A CA 1
ATOM 1483 C C . ALA A 1 187 ? 24.455 -5.978 -9.641 1.00 98.38 187 ALA A C 1
ATOM 1485 O O . ALA A 1 187 ? 25.137 -6.961 -9.350 1.00 98.38 187 ALA A O 1
ATOM 1486 N N . GLU A 1 188 ? 23.394 -5.608 -8.920 1.00 98.00 188 GLU A N 1
ATOM 1487 C CA . GLU A 1 188 ? 22.960 -6.316 -7.713 1.00 98.00 188 GLU A CA 1
ATOM 1488 C C . GLU A 1 188 ? 22.471 -7.736 -8.024 1.00 98.00 188 GLU A C 1
ATOM 1490 O O . GLU A 1 188 ? 22.877 -8.703 -7.375 1.00 98.00 188 GLU A O 1
ATOM 1495 N N . LEU A 1 189 ? 21.666 -7.891 -9.077 1.00 97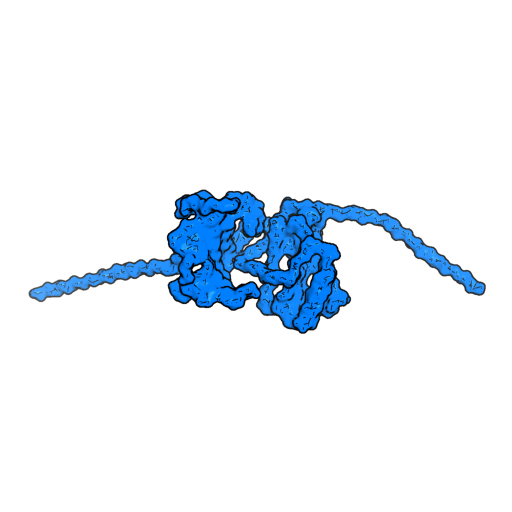.94 189 LEU A N 1
ATOM 1496 C CA . LEU A 1 189 ? 21.176 -9.198 -9.516 1.00 97.94 189 LEU A CA 1
ATOM 1497 C C . LEU A 1 189 ? 22.304 -10.100 -10.035 1.00 97.94 189 LEU A C 1
ATOM 1499 O O . LEU A 1 189 ? 22.281 -11.309 -9.794 1.00 97.94 189 LEU A O 1
ATOM 1503 N N . ALA A 1 190 ? 23.309 -9.542 -10.713 1.00 97.75 190 ALA A N 1
ATOM 1504 C CA . ALA A 1 190 ? 24.490 -10.294 -11.131 1.00 97.75 190 ALA A CA 1
ATOM 1505 C C . ALA A 1 190 ? 25.322 -10.770 -9.928 1.00 97.75 190 ALA A C 1
ATOM 1507 O O . ALA A 1 190 ? 25.831 -11.890 -9.931 1.00 97.75 190 ALA A O 1
ATOM 1508 N N . ARG A 1 191 ? 25.428 -9.938 -8.884 1.00 97.94 191 ARG A N 1
ATOM 1509 C CA . ARG A 1 191 ? 26.175 -10.238 -7.657 1.00 97.94 191 ARG A CA 1
ATOM 1510 C C . ARG A 1 191 ? 25.501 -11.303 -6.792 1.00 97.94 191 ARG A C 1
ATOM 1512 O O . ARG A 1 191 ? 26.201 -12.077 -6.144 1.00 97.94 191 ARG A O 1
ATOM 1519 N N . ILE A 1 192 ? 24.168 -11.333 -6.760 1.00 97.38 192 ILE A N 1
ATOM 1520 C CA . ILE A 1 192 ? 23.384 -12.201 -5.873 1.00 97.38 192 ILE A CA 1
ATOM 1521 C C . ILE A 1 192 ? 22.431 -13.084 -6.701 1.00 97.38 192 ILE A C 1
ATOM 1523 O O . ILE A 1 192 ? 21.310 -12.660 -6.995 1.00 97.38 192 ILE A O 1
ATOM 1527 N N . PRO A 1 193 ? 22.831 -14.314 -7.083 1.00 95.06 193 PRO A N 1
ATOM 1528 C CA . PRO A 1 193 ? 22.057 -15.181 -7.979 1.00 95.06 193 PRO A CA 1
ATOM 1529 C C . PRO A 1 193 ? 20.673 -15.605 -7.468 1.00 95.06 193 PRO A C 1
ATOM 1531 O O . PRO A 1 193 ? 19.793 -15.888 -8.274 1.00 95.06 193 PRO A O 1
ATOM 1534 N N . GLN A 1 194 ? 20.464 -15.628 -6.149 1.00 95.50 194 GLN A N 1
ATOM 1535 C CA . GLN A 1 194 ? 19.199 -16.035 -5.525 1.00 95.50 194 GLN A CA 1
ATOM 1536 C C . GLN A 1 194 ? 18.091 -14.969 -5.572 1.00 95.50 194 GLN A C 1
ATOM 1538 O O . GLN A 1 194 ? 16.951 -15.255 -5.206 1.00 95.50 194 GLN A O 1
ATOM 1543 N N . LEU A 1 195 ? 18.413 -13.740 -5.993 1.00 96.88 195 LEU A N 1
ATOM 1544 C CA . LEU A 1 195 ? 17.431 -12.662 -6.117 1.00 96.88 195 LEU A CA 1
ATOM 1545 C C . LEU A 1 195 ? 16.743 -12.676 -7.486 1.00 96.88 195 LEU A C 1
ATOM 1547 O O . LEU A 1 195 ? 17.342 -13.021 -8.505 1.00 96.88 195 LEU A O 1
ATOM 1551 N N . GLN A 1 196 ? 15.504 -12.213 -7.519 1.00 97.88 196 GLN A N 1
ATOM 1552 C CA . GLN A 1 196 ? 14.776 -11.813 -8.714 1.00 97.88 196 GLN A CA 1
ATOM 1553 C C . GLN A 1 196 ? 14.568 -10.301 -8.711 1.00 97.88 196 GLN A C 1
ATOM 1555 O O . GLN A 1 196 ? 14.341 -9.688 -7.665 1.00 97.88 196 GLN A O 1
ATOM 1560 N N . GLY A 1 197 ? 14.635 -9.709 -9.899 1.00 98.06 197 GLY A N 1
ATOM 1561 C CA . GLY A 1 197 ? 14.260 -8.326 -10.145 1.00 98.06 197 GLY A CA 1
ATOM 1562 C C . GLY A 1 197 ? 12.788 -8.232 -10.523 1.00 98.06 197 GLY A C 1
ATOM 1563 O O . GLY A 1 197 ? 12.352 -8.884 -11.471 1.00 98.06 197 GLY A O 1
ATOM 1564 N N . TYR A 1 198 ? 12.037 -7.386 -9.826 1.00 98.50 198 TYR A N 1
ATOM 1565 C CA . TYR A 1 198 ? 10.674 -7.027 -10.211 1.00 98.50 198 TYR A CA 1
ATOM 1566 C C . TYR A 1 198 ? 10.638 -5.570 -10.660 1.00 98.50 198 TYR A C 1
ATOM 1568 O O . TYR A 1 198 ? 11.157 -4.689 -9.976 1.00 98.50 198 TYR A O 1
ATOM 1576 N N . ILE A 1 199 ? 10.008 -5.328 -11.806 1.00 98.56 199 ILE A N 1
ATOM 1577 C CA . ILE A 1 199 ? 9.830 -4.008 -12.404 1.00 98.56 199 ILE A CA 1
ATOM 1578 C C . ILE A 1 199 ? 8.334 -3.740 -12.465 1.00 98.56 199 ILE A C 1
ATOM 1580 O O . ILE A 1 199 ? 7.640 -4.328 -13.294 1.00 98.56 199 ILE A O 1
ATOM 1584 N N . ILE A 1 200 ? 7.832 -2.847 -11.615 1.00 98.44 200 ILE A N 1
ATOM 1585 C CA . ILE A 1 200 ? 6.464 -2.343 -11.736 1.00 98.44 200 ILE A CA 1
ATOM 1586 C C . ILE A 1 200 ? 6.534 -0.958 -12.357 1.00 98.44 200 ILE A C 1
ATOM 1588 O O . ILE A 1 200 ? 7.078 -0.036 -11.754 1.00 98.44 200 ILE A O 1
ATOM 1592 N N . ALA A 1 201 ? 5.980 -0.794 -13.553 1.00 98.56 201 ALA A N 1
ATOM 1593 C CA . ALA A 1 201 ? 5.882 0.516 -14.185 1.00 98.56 201 ALA A CA 1
ATOM 1594 C C . ALA A 1 201 ? 4.457 1.054 -14.080 1.00 98.56 201 ALA A C 1
ATOM 1596 O O . ALA A 1 201 ? 3.494 0.315 -14.259 1.00 98.56 201 ALA A O 1
ATOM 1597 N N . TYR A 1 202 ? 4.326 2.353 -13.840 1.00 98.44 202 TYR A N 1
ATOM 1598 C CA . TYR A 1 202 ? 3.049 3.053 -13.786 1.00 98.44 202 TYR A CA 1
ATOM 1599 C C . TYR A 1 202 ? 3.008 4.096 -14.891 1.00 98.44 202 TYR A C 1
ATOM 1601 O O . TYR A 1 202 ? 3.959 4.860 -15.071 1.00 98.44 202 TYR A O 1
ATOM 1609 N N . ALA A 1 203 ? 1.890 4.159 -15.604 1.00 98.06 203 ALA A N 1
ATOM 1610 C CA . ALA A 1 203 ? 1.634 5.213 -16.570 1.00 98.06 203 ALA A CA 1
ATOM 1611 C C . ALA A 1 203 ? 1.102 6.466 -15.860 1.00 98.06 203 ALA A C 1
ATOM 1613 O O . ALA A 1 203 ? 0.456 6.384 -14.815 1.00 98.06 203 ALA A O 1
ATOM 1614 N N . GLY A 1 204 ? 1.357 7.636 -16.444 1.00 97.31 204 GLY A N 1
ATOM 1615 C CA . GLY A 1 204 ? 0.856 8.903 -15.915 1.00 97.31 204 GLY A CA 1
ATOM 1616 C C . GLY A 1 204 ? -0.624 9.143 -16.226 1.00 97.31 204 GLY A C 1
ATOM 1617 O O . GLY A 1 204 ? -1.237 8.451 -17.048 1.00 97.31 204 GLY A O 1
ATOM 1618 N N . ARG A 1 205 ? -1.176 10.218 -15.650 1.00 97.06 205 ARG A N 1
ATOM 1619 C CA . ARG A 1 205 ? -2.557 10.678 -15.894 1.00 97.06 205 ARG A CA 1
ATOM 1620 C C . ARG A 1 205 ? -2.882 10.902 -17.376 1.00 97.06 205 ARG A C 1
ATOM 1622 O O . ARG A 1 205 ? -4.033 10.757 -17.781 1.00 97.06 205 ARG A O 1
ATOM 1629 N N . LYS A 1 206 ? -1.890 11.284 -18.183 1.00 97.00 206 LYS A N 1
ATOM 1630 C CA . LYS A 1 206 ? -1.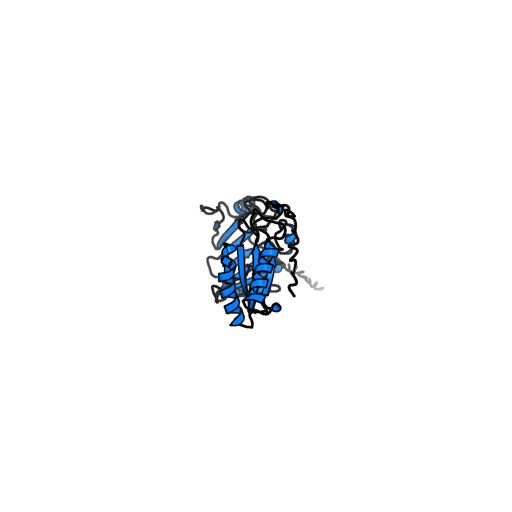990 11.427 -19.643 1.00 97.00 206 LYS A CA 1
ATOM 1631 C C . LYS A 1 206 ? -1.101 10.373 -20.279 1.00 97.00 206 LYS A C 1
ATOM 1633 O O . LYS A 1 206 ? 0.116 10.513 -20.230 1.00 97.00 206 LYS A O 1
ATOM 1638 N N . SER A 1 207 ? -1.700 9.333 -20.841 1.00 96.25 207 SER A N 1
ATOM 1639 C CA . SER A 1 207 ? -0.951 8.147 -21.261 1.00 96.25 207 SER A CA 1
ATOM 1640 C C . SER A 1 207 ? -1.615 7.401 -22.409 1.00 96.25 207 SER A C 1
ATOM 1642 O O . SER A 1 207 ? -2.774 7.634 -22.755 1.00 96.25 207 SER A O 1
ATOM 1644 N N . ARG A 1 208 ? -0.868 6.512 -23.059 1.00 95.19 208 ARG A N 1
ATOM 1645 C CA . ARG A 1 208 ? -1.408 5.565 -24.037 1.00 95.19 208 ARG A CA 1
ATOM 1646 C C . ARG A 1 208 ? -1.955 4.344 -23.312 1.00 95.19 208 ARG A C 1
ATOM 1648 O O . ARG A 1 208 ? -1.482 3.940 -22.252 1.00 95.19 208 ARG A O 1
ATOM 1655 N N . ARG A 1 209 ? -2.932 3.687 -23.935 1.00 93.81 209 ARG A N 1
ATOM 1656 C CA . ARG A 1 209 ? -3.406 2.388 -23.451 1.00 93.81 209 ARG A CA 1
ATOM 1657 C C . ARG A 1 209 ? -2.245 1.386 -23.456 1.00 93.81 209 ARG A C 1
ATOM 1659 O O . ARG A 1 209 ? -1.658 1.159 -24.510 1.00 93.81 209 ARG A O 1
ATOM 1666 N N . GLY A 1 210 ? -1.975 0.778 -22.301 1.00 95.25 210 GLY A N 1
ATOM 1667 C CA . GLY A 1 210 ? -0.901 -0.204 -22.130 1.00 95.25 210 GLY A CA 1
ATOM 1668 C C . GLY A 1 210 ? 0.502 0.399 -22.026 1.00 95.25 210 GLY A C 1
ATOM 1669 O O . GLY A 1 210 ? 1.473 -0.340 -22.141 1.00 95.25 210 GLY A O 1
ATOM 1670 N N . GLU A 1 211 ? 0.624 1.715 -21.821 1.00 97.12 211 GLU A N 1
ATOM 1671 C CA . GLU A 1 211 ? 1.925 2.382 -21.684 1.00 97.12 211 GLU A CA 1
ATOM 1672 C C . GLU A 1 211 ? 2.727 1.854 -20.492 1.00 97.12 211 GLU A C 1
ATOM 1674 O O . GLU A 1 211 ? 3.906 1.572 -20.650 1.00 97.12 211 GLU A O 1
ATOM 1679 N N . ALA A 1 212 ? 2.086 1.621 -19.344 1.00 97.81 212 ALA A N 1
ATOM 1680 C CA . ALA A 1 212 ? 2.720 1.030 -18.165 1.00 97.81 212 ALA A CA 1
ATOM 1681 C C . ALA A 1 212 ? 3.334 -0.345 -18.475 1.00 97.81 212 ALA A C 1
ATOM 1683 O O . ALA A 1 212 ? 4.521 -0.566 -18.256 1.00 97.81 212 ALA A O 1
ATOM 1684 N N . LYS A 1 213 ? 2.559 -1.251 -19.083 1.00 98.06 213 LYS A N 1
ATOM 1685 C CA . LYS A 1 213 ? 3.083 -2.538 -19.556 1.00 98.06 213 LYS A CA 1
ATOM 1686 C C . LYS A 1 213 ? 4.267 -2.370 -20.510 1.00 98.06 213 LYS A C 1
ATOM 1688 O O . LYS A 1 213 ? 5.268 -3.058 -20.357 1.00 98.06 213 LYS A O 1
ATOM 1693 N N . GLN A 1 214 ? 4.154 -1.474 -21.492 1.00 98.12 214 GLN A N 1
ATOM 1694 C CA . GLN A 1 214 ? 5.227 -1.224 -22.454 1.00 98.12 214 GLN A CA 1
ATOM 1695 C C . GLN A 1 214 ? 6.504 -0.739 -21.751 1.00 98.12 214 GLN A C 1
ATOM 1697 O O . GLN A 1 214 ? 7.573 -1.280 -22.006 1.00 98.12 214 GLN A O 1
ATOM 1702 N N . MET A 1 215 ? 6.379 0.222 -20.836 1.00 98.19 215 MET A N 1
ATOM 1703 C CA . MET A 1 215 ? 7.478 0.731 -20.017 1.00 98.19 215 MET A CA 1
ATOM 1704 C C . MET A 1 215 ? 8.173 -0.390 -19.230 1.00 98.19 215 MET A C 1
ATOM 1706 O O . MET A 1 215 ? 9.399 -0.491 -19.247 1.00 98.19 215 MET A O 1
ATOM 1710 N N . ALA A 1 216 ? 7.405 -1.257 -18.560 1.00 98.56 216 ALA A N 1
ATOM 1711 C CA . ALA A 1 216 ? 7.963 -2.364 -17.783 1.00 98.56 216 ALA A CA 1
ATOM 1712 C C . ALA A 1 216 ? 8.724 -3.370 -18.668 1.00 98.56 216 ALA A C 1
ATOM 1714 O O . ALA A 1 216 ? 9.814 -3.809 -18.300 1.00 98.56 216 ALA A O 1
ATOM 1715 N N . GLU A 1 217 ? 8.185 -3.706 -19.844 1.00 98.56 217 GLU A N 1
ATOM 1716 C CA . GLU A 1 217 ? 8.842 -4.613 -20.796 1.00 98.56 217 GLU A CA 1
ATOM 1717 C C . GLU A 1 217 ? 10.099 -3.998 -21.422 1.00 98.56 217 GLU A C 1
ATOM 1719 O O . GLU A 1 217 ? 11.101 -4.690 -21.582 1.00 98.56 217 GLU A O 1
ATOM 1724 N N . GLU A 1 218 ? 10.097 -2.698 -21.728 1.00 98.44 218 GLU A N 1
ATOM 1725 C CA . GLU A 1 218 ? 11.287 -1.990 -22.218 1.00 98.44 218 GLU A CA 1
ATOM 1726 C C . GLU A 1 218 ? 12.416 -2.012 -21.175 1.00 98.44 218 GLU A C 1
ATOM 1728 O O . GLU A 1 218 ? 13.556 -2.354 -21.496 1.00 98.44 218 GLU A O 1
ATOM 1733 N N . ALA A 1 219 ? 12.095 -1.742 -19.906 1.00 98.62 219 ALA A N 1
ATOM 1734 C CA . ALA A 1 219 ? 13.051 -1.839 -18.805 1.00 98.62 219 ALA A CA 1
ATOM 1735 C C . ALA A 1 219 ? 13.557 -3.280 -18.592 1.00 98.62 219 ALA A C 1
ATOM 1737 O O . ALA A 1 219 ? 14.748 -3.501 -18.355 1.00 98.62 219 ALA A O 1
ATOM 1738 N N . ARG A 1 220 ? 12.678 -4.281 -18.729 1.00 98.62 220 ARG A N 1
ATOM 1739 C CA . ARG A 1 220 ? 13.055 -5.700 -18.677 1.00 98.62 220 ARG A CA 1
ATOM 1740 C C . ARG A 1 220 ? 13.996 -6.083 -19.816 1.00 98.62 220 ARG A C 1
ATOM 1742 O O . ARG A 1 220 ? 15.014 -6.723 -19.561 1.00 98.62 220 ARG A O 1
ATOM 1749 N N . HIS A 1 221 ? 13.692 -5.682 -21.049 1.00 98.62 221 HIS A N 1
ATOM 1750 C CA . HIS A 1 221 ? 14.562 -5.917 -22.202 1.00 98.62 221 HIS A CA 1
ATOM 1751 C C . HIS A 1 221 ? 15.939 -5.286 -22.003 1.00 98.62 221 HIS A C 1
ATOM 1753 O O . HIS A 1 221 ? 16.940 -5.945 -22.264 1.00 98.62 221 HIS A O 1
ATOM 1759 N N . TYR A 1 222 ? 16.010 -4.071 -21.455 1.00 98.62 222 TYR A N 1
ATOM 1760 C CA . TYR A 1 222 ? 17.285 -3.432 -21.140 1.00 98.62 222 TYR A CA 1
ATOM 1761 C C . TYR A 1 222 ? 18.156 -4.286 -20.201 1.00 98.62 222 TYR A C 1
ATOM 1763 O O . TYR A 1 222 ? 19.334 -4.505 -20.491 1.00 98.62 222 TYR A O 1
ATOM 1771 N N . LEU A 1 223 ? 17.591 -4.824 -19.112 1.00 98.69 223 LEU A N 1
ATOM 1772 C CA . LEU A 1 223 ? 18.332 -5.691 -18.183 1.00 98.69 223 LEU A CA 1
ATOM 1773 C C . LEU A 1 223 ? 18.799 -7.001 -18.835 1.00 98.69 223 LEU A C 1
ATOM 1775 O O . LEU A 1 223 ? 19.890 -7.483 -18.534 1.00 98.69 223 LEU A O 1
ATOM 1779 N N . ILE A 1 224 ? 17.992 -7.570 -19.727 1.00 98.56 224 ILE A N 1
ATOM 1780 C CA . ILE A 1 224 ? 18.326 -8.821 -20.415 1.00 98.56 224 ILE A CA 1
ATOM 1781 C C . ILE A 1 224 ? 19.416 -8.585 -21.463 1.00 98.56 224 ILE A C 1
ATOM 1783 O O . ILE A 1 224 ? 20.434 -9.268 -21.454 1.00 98.56 224 ILE A O 1
ATOM 1787 N N . GLU A 1 225 ? 19.223 -7.616 -22.355 1.00 98.31 225 GLU A N 1
ATOM 1788 C CA . GLU A 1 225 ? 20.091 -7.408 -23.519 1.00 98.31 225 GLU A CA 1
ATOM 1789 C C . GLU A 1 225 ? 21.368 -6.636 -23.174 1.00 98.31 225 GLU A C 1
ATOM 1791 O O . GLU A 1 225 ? 22.434 -6.943 -23.700 1.00 98.31 225 GLU A O 1
ATOM 1796 N N . THR A 1 226 ? 21.282 -5.643 -22.282 1.00 98.06 226 THR A N 1
ATOM 1797 C CA . THR A 1 226 ? 22.425 -4.777 -21.936 1.00 98.06 226 THR A CA 1
ATOM 1798 C C . THR A 1 226 ? 23.186 -5.299 -20.723 1.00 98.06 226 THR A C 1
ATOM 1800 O O . THR A 1 226 ? 24.415 -5.249 -20.687 1.00 98.06 226 THR A O 1
ATOM 1803 N N . ARG A 1 227 ? 22.469 -5.790 -19.702 1.00 98.06 227 ARG A N 1
ATOM 1804 C CA . ARG A 1 227 ? 23.066 -6.257 -18.434 1.00 98.06 227 ARG A CA 1
ATOM 1805 C C . ARG A 1 227 ? 23.206 -7.775 -18.352 1.00 98.06 227 ARG A C 1
ATOM 1807 O O . ARG A 1 227 ? 23.733 -8.264 -17.358 1.00 98.06 227 ARG A O 1
ATOM 1814 N N . MET A 1 228 ? 22.800 -8.499 -19.399 1.00 98.25 228 MET A N 1
ATOM 1815 C CA . MET A 1 228 ? 22.940 -9.954 -19.525 1.00 98.25 228 MET A CA 1
ATOM 1816 C C . MET A 1 228 ? 22.312 -10.729 -18.357 1.00 98.25 228 MET A C 1
ATOM 1818 O O . MET A 1 228 ? 22.783 -11.810 -17.996 1.00 98.25 228 MET A O 1
ATOM 1822 N N . ILE A 1 229 ? 21.256 -10.184 -17.742 1.00 98.31 229 ILE A N 1
ATOM 1823 C CA . ILE A 1 229 ? 20.549 -10.869 -16.657 1.00 98.31 229 ILE A CA 1
ATOM 1824 C C . ILE A 1 229 ? 19.630 -11.946 -17.257 1.00 98.31 229 ILE A C 1
ATOM 1826 O O . ILE A 1 229 ? 18.893 -11.645 -18.199 1.00 98.31 229 ILE A O 1
ATOM 1830 N N . PRO A 1 230 ? 19.633 -13.189 -16.729 1.00 98.12 230 PRO A N 1
ATOM 1831 C CA . PRO A 1 230 ? 18.754 -14.249 -17.213 1.00 98.12 230 PRO A CA 1
ATOM 1832 C C . PRO A 1 230 ? 17.269 -13.824 -17.243 1.00 98.12 230 PRO A C 1
ATOM 1834 O O . PRO A 1 230 ? 16.781 -13.259 -16.258 1.00 98.12 230 PRO A O 1
ATOM 1837 N N . PRO A 1 231 ? 16.527 -14.073 -18.344 1.00 98.06 231 PRO A N 1
ATOM 1838 C CA . PRO A 1 231 ? 15.149 -13.596 -18.508 1.00 98.06 231 PRO A CA 1
ATOM 1839 C C . PRO A 1 231 ? 14.150 -14.074 -17.446 1.00 98.06 231 PRO A C 1
ATOM 1841 O O . PRO A 1 231 ? 13.146 -13.403 -17.214 1.00 98.06 231 PRO A O 1
ATOM 1844 N N . ASP A 1 232 ? 14.403 -15.230 -16.838 1.00 97.12 232 ASP A N 1
ATOM 1845 C CA . ASP A 1 232 ? 13.631 -15.858 -15.759 1.00 97.12 232 ASP A CA 1
ATOM 1846 C C . ASP A 1 232 ? 13.857 -15.196 -14.388 1.00 97.12 232 ASP A C 1
ATOM 1848 O O . ASP A 1 232 ? 13.081 -15.398 -13.452 1.00 97.12 232 ASP A O 1
ATOM 1852 N N . ARG A 1 233 ? 14.887 -14.349 -14.273 1.00 97.50 233 ARG A N 1
ATOM 1853 C CA . ARG A 1 233 ? 15.180 -13.565 -13.069 1.00 97.50 233 ARG A CA 1
ATOM 1854 C C . ARG A 1 233 ? 14.598 -12.156 -13.094 1.00 97.50 233 ARG A C 1
ATOM 1856 O O . ARG A 1 233 ? 14.720 -11.463 -12.088 1.00 97.50 233 ARG A O 1
ATOM 1863 N N . ILE A 1 234 ? 13.979 -11.728 -14.198 1.00 98.25 234 ILE A N 1
ATOM 1864 C CA . ILE A 1 234 ? 13.366 -10.400 -14.336 1.00 98.25 234 ILE A CA 1
ATOM 1865 C C . ILE A 1 234 ? 11.878 -10.524 -14.657 1.00 98.25 234 ILE A C 1
ATOM 1867 O O . ILE A 1 234 ? 11.498 -11.038 -15.713 1.00 98.25 234 ILE A O 1
ATOM 1871 N N . ILE A 1 235 ? 11.039 -9.971 -13.785 1.00 97.94 235 ILE A N 1
ATOM 1872 C CA . ILE A 1 235 ? 9.582 -9.961 -13.925 1.00 97.94 235 ILE A CA 1
ATOM 1873 C C . ILE A 1 235 ? 9.112 -8.518 -14.140 1.00 97.94 235 ILE A C 1
ATOM 1875 O O . ILE A 1 235 ? 9.365 -7.644 -13.313 1.00 97.94 235 ILE A O 1
ATOM 1879 N N . ALA A 1 236 ? 8.421 -8.274 -15.254 1.00 98.38 236 ALA A N 1
ATOM 1880 C CA . ALA A 1 236 ? 7.814 -6.988 -15.593 1.00 98.38 236 ALA A CA 1
ATOM 1881 C C . ALA A 1 236 ? 6.309 -7.015 -15.298 1.00 98.38 236 ALA A C 1
ATOM 1883 O O . ALA A 1 236 ? 5.608 -7.944 -15.701 1.00 98.38 236 ALA A O 1
ATOM 1884 N N . LEU A 1 237 ? 5.809 -5.995 -14.603 1.00 97.81 237 LEU A N 1
ATOM 1885 C CA . LEU A 1 237 ? 4.413 -5.868 -14.198 1.00 97.81 237 LEU A CA 1
ATOM 1886 C C . LEU A 1 237 ? 3.848 -4.515 -14.646 1.00 97.81 237 LEU A C 1
ATOM 1888 O O . LEU A 1 237 ? 4.471 -3.466 -14.473 1.00 97.81 237 LEU A O 1
ATOM 1892 N N . ASP A 1 238 ? 2.629 -4.550 -15.185 1.00 97.94 238 ASP A N 1
ATOM 1893 C CA . ASP A 1 238 ? 1.822 -3.351 -15.401 1.00 97.94 238 ASP A CA 1
ATOM 1894 C C . ASP A 1 238 ? 1.267 -2.885 -14.049 1.00 97.94 238 ASP A C 1
ATOM 1896 O O . ASP A 1 238 ? 0.465 -3.577 -13.416 1.00 97.94 238 ASP A O 1
ATOM 1900 N N . GLY A 1 239 ? 1.728 -1.722 -13.597 1.00 97.31 239 GLY A N 1
ATOM 1901 C CA . GLY A 1 239 ? 1.335 -1.124 -12.332 1.00 97.31 239 GLY A CA 1
ATOM 1902 C C . GLY A 1 239 ? -0.015 -0.403 -12.365 1.00 97.31 239 GLY A C 1
ATOM 1903 O O . GLY A 1 239 ? -0.530 -0.004 -11.320 1.00 97.31 239 GLY A O 1
ATOM 1904 N N . GLY A 1 240 ? -0.596 -0.201 -13.548 1.00 97.25 240 GLY A N 1
ATOM 1905 C CA . GLY A 1 240 ? -1.729 0.688 -13.756 1.00 97.25 240 GLY A CA 1
ATOM 1906 C C . GLY A 1 240 ? -1.292 2.150 -13.861 1.00 97.25 240 GLY A C 1
ATOM 1907 O O . GLY A 1 240 ? -0.358 2.486 -14.594 1.00 97.25 240 GLY A O 1
ATOM 1908 N N . TYR A 1 241 ? -1.995 3.038 -13.155 1.00 97.44 241 TYR A N 1
ATOM 1909 C CA . TYR A 1 241 ? -1.848 4.483 -13.326 1.00 97.44 241 TYR A CA 1
ATOM 1910 C C . TYR A 1 241 ? -1.530 5.203 -12.016 1.00 97.44 241 TYR A C 1
ATOM 1912 O O . TYR A 1 241 ? -2.109 4.926 -10.962 1.00 97.44 241 TYR A O 1
ATOM 1920 N N . ARG A 1 242 ? -0.629 6.177 -12.112 1.00 97.38 242 ARG A N 1
ATOM 1921 C CA . ARG A 1 242 ? -0.337 7.179 -11.083 1.00 97.38 242 ARG A CA 1
ATOM 1922 C C . ARG A 1 242 ? -0.431 8.573 -11.698 1.00 97.38 242 ARG A C 1
ATOM 1924 O O . ARG A 1 242 ? -0.601 8.725 -12.907 1.00 97.38 242 ARG A O 1
ATOM 1931 N N . GLU A 1 243 ? -0.320 9.604 -10.867 1.00 95.75 243 GLU A N 1
ATOM 1932 C CA . GLU A 1 243 ? -0.304 10.996 -11.338 1.00 95.75 243 GLU A CA 1
ATOM 1933 C C . GLU A 1 243 ? 0.777 11.225 -12.400 1.00 95.75 243 GLU A C 1
ATOM 1935 O O . GLU A 1 243 ? 0.509 11.752 -13.485 1.00 95.75 243 GLU A O 1
ATOM 1940 N N . THR A 1 244 ? 1.983 10.738 -12.117 1.00 97.12 244 THR A N 1
ATOM 1941 C CA . THR A 1 244 ? 3.146 10.786 -13.001 1.00 97.12 244 THR A CA 1
ATOM 1942 C C . THR A 1 244 ? 3.605 9.381 -13.359 1.00 97.12 244 THR A C 1
ATOM 1944 O O . THR A 1 244 ? 3.500 8.459 -12.551 1.00 97.12 244 THR A O 1
ATOM 1947 N N . ALA A 1 245 ? 4.125 9.219 -14.576 1.00 97.94 245 ALA A N 1
ATOM 1948 C CA . ALA A 1 245 ? 4.730 7.961 -14.989 1.00 97.94 245 ALA A CA 1
ATOM 1949 C C . ALA A 1 245 ? 5.999 7.696 -14.164 1.00 97.94 245 ALA A C 1
ATOM 1951 O O . ALA A 1 245 ? 6.799 8.611 -13.983 1.00 97.94 245 ALA A O 1
ATOM 1952 N N . GLN A 1 246 ? 6.177 6.475 -13.663 1.00 98.12 246 GLN A N 1
ATOM 1953 C CA . GLN A 1 246 ? 7.300 6.109 -12.792 1.00 98.12 246 GLN A CA 1
ATOM 1954 C C . GLN A 1 246 ? 7.503 4.592 -12.725 1.00 98.12 246 GLN A C 1
ATOM 1956 O O . GLN A 1 246 ? 6.667 3.834 -13.220 1.00 98.12 246 GLN A O 1
ATOM 1961 N N . TYR A 1 247 ? 8.581 4.158 -12.072 1.00 98.56 247 TYR A N 1
ATOM 1962 C CA . TYR A 1 247 ? 8.855 2.749 -11.782 1.00 98.56 247 TYR A CA 1
ATOM 1963 C C . TYR A 1 247 ? 9.029 2.522 -10.283 1.00 98.56 247 TYR A C 1
ATOM 1965 O O . TYR A 1 247 ? 9.679 3.328 -9.621 1.00 98.56 247 TYR A O 1
ATOM 1973 N N . ASP A 1 248 ? 8.529 1.395 -9.790 1.00 98.12 248 ASP A N 1
ATOM 1974 C CA . ASP A 1 248 ? 8.962 0.805 -8.528 1.00 98.12 248 ASP A CA 1
ATOM 1975 C C . ASP A 1 248 ? 9.777 -0.451 -8.873 1.00 98.12 248 ASP A C 1
ATOM 1977 O O . ASP A 1 248 ? 9.297 -1.351 -9.574 1.00 98.12 248 ASP A O 1
ATOM 1981 N N . LEU A 1 249 ? 11.028 -0.493 -8.423 1.00 98.25 249 LEU A N 1
ATOM 1982 C CA . LEU A 1 249 ? 11.960 -1.589 -8.674 1.00 98.25 249 LEU A CA 1
ATOM 1983 C C . LEU A 1 249 ? 12.180 -2.360 -7.379 1.00 98.25 249 LEU A C 1
ATOM 1985 O O . LEU A 1 249 ? 12.368 -1.751 -6.330 1.00 98.25 249 LEU A O 1
ATOM 1989 N N . PHE A 1 250 ? 12.198 -3.689 -7.438 1.00 97.75 250 PHE A N 1
ATOM 1990 C CA . PHE A 1 250 ? 12.395 -4.536 -6.260 1.00 97.75 250 PHE A CA 1
ATOM 1991 C C . PHE A 1 250 ? 13.431 -5.619 -6.529 1.00 97.75 250 PHE A C 1
ATOM 1993 O O . PHE A 1 250 ? 13.531 -6.139 -7.641 1.00 97.75 250 PHE A O 1
ATOM 2000 N N . THR A 1 251 ? 14.137 -6.003 -5.471 1.00 97.06 251 THR A N 1
ATOM 2001 C CA . THR A 1 251 ? 14.963 -7.206 -5.412 1.00 97.06 251 THR A CA 1
ATOM 2002 C C . THR A 1 251 ? 14.402 -8.117 -4.329 1.00 97.06 251 THR A C 1
ATOM 2004 O O . THR A 1 251 ? 14.404 -7.771 -3.151 1.00 97.06 251 THR A O 1
ATOM 2007 N N . LEU A 1 252 ? 13.870 -9.272 -4.718 1.00 94.81 252 LEU A N 1
ATOM 2008 C CA . LEU A 1 252 ? 13.251 -10.219 -3.786 1.00 94.81 252 LEU A CA 1
ATOM 2009 C C . LEU A 1 252 ? 13.836 -11.613 -3.989 1.00 94.81 252 LEU A C 1
ATOM 2011 O O . LEU A 1 252 ? 14.210 -11.970 -5.102 1.00 94.81 252 LEU A O 1
ATOM 2015 N N . SER A 1 253 ? 13.902 -12.416 -2.931 1.00 92.62 253 SER A N 1
ATOM 2016 C CA . SER A 1 253 ? 14.232 -13.840 -3.052 1.00 92.62 253 SER A CA 1
ATOM 2017 C C . SER A 1 253 ? 13.133 -14.595 -3.810 1.00 92.62 253 SER A C 1
ATOM 2019 O O . SER A 1 253 ? 11.967 -14.217 -3.735 1.00 92.62 253 SER A O 1
ATOM 2021 N N . LEU A 1 254 ? 13.492 -15.697 -4.476 1.00 86.56 254 LEU A N 1
ATOM 2022 C CA . LEU A 1 254 ? 12.567 -16.561 -5.237 1.00 86.56 254 LEU A CA 1
ATOM 2023 C C . LEU A 1 254 ? 11.351 -17.064 -4.436 1.00 86.56 254 LEU A C 1
ATOM 2025 O O . LEU A 1 254 ? 10.304 -17.347 -5.008 1.00 86.56 254 LEU A O 1
ATOM 2029 N N . GLU A 1 255 ? 11.498 -17.194 -3.120 1.00 85.31 255 GLU A N 1
ATOM 2030 C CA . GLU A 1 255 ? 10.462 -17.699 -2.212 1.00 85.31 255 GLU A CA 1
ATOM 2031 C C . GLU A 1 255 ? 9.474 -16.609 -1.767 1.00 85.31 255 GLU A C 1
ATOM 2033 O O . GLU A 1 255 ? 8.424 -16.911 -1.200 1.00 85.31 255 GLU A O 1
ATOM 2038 N N . MET A 1 256 ? 9.797 -15.335 -2.012 1.00 86.44 256 MET A N 1
ATOM 2039 C CA . MET A 1 256 ? 8.946 -14.216 -1.625 1.00 86.44 256 MET A CA 1
ATOM 2040 C C . MET A 1 256 ? 7.835 -14.004 -2.657 1.00 86.44 256 MET A C 1
ATOM 2042 O O . MET A 1 256 ? 8.084 -14.078 -3.863 1.00 86.44 256 MET A O 1
ATOM 2046 N N . PRO A 1 257 ? 6.606 -13.680 -2.219 1.00 88.19 257 PRO A N 1
ATOM 2047 C CA . PRO A 1 257 ? 5.534 -13.359 -3.146 1.00 88.19 257 PRO A CA 1
ATOM 2048 C C . PRO A 1 257 ? 5.879 -12.095 -3.957 1.00 88.19 257 PRO A C 1
ATOM 2050 O O . PRO A 1 257 ? 6.490 -11.169 -3.411 1.00 88.19 257 PRO A O 1
ATOM 2053 N N . PRO A 1 258 ? 5.441 -12.010 -5.227 1.00 91.12 258 PRO A N 1
ATOM 2054 C CA . PRO A 1 258 ? 5.623 -10.816 -6.043 1.00 91.12 258 PRO A CA 1
ATOM 2055 C C . PRO A 1 258 ? 5.063 -9.551 -5.372 1.00 91.12 258 PRO A C 1
ATOM 2057 O O . PRO A 1 258 ? 4.013 -9.610 -4.716 1.00 91.12 258 PRO A O 1
ATOM 2060 N N . PRO A 1 259 ? 5.703 -8.385 -5.569 1.00 93.81 259 PRO A N 1
ATOM 2061 C CA . PRO A 1 259 ? 5.162 -7.123 -5.100 1.00 93.81 259 PRO A CA 1
ATOM 2062 C C . PRO A 1 259 ? 3.844 -6.836 -5.827 1.00 93.81 259 PRO A C 1
ATOM 2064 O O . PRO A 1 259 ? 3.694 -7.088 -7.024 1.00 93.81 259 PRO A O 1
ATOM 2067 N N . THR A 1 260 ? 2.864 -6.318 -5.091 1.00 93.50 260 THR A N 1
ATOM 2068 C CA . THR A 1 260 ? 1.560 -5.956 -5.659 1.00 93.50 260 THR A CA 1
ATOM 2069 C C . THR A 1 260 ? 1.604 -4.514 -6.161 1.00 93.50 260 THR A C 1
ATOM 2071 O O . THR A 1 260 ? 2.074 -3.646 -5.425 1.00 93.50 260 THR A O 1
ATOM 2074 N N . PRO A 1 261 ? 1.108 -4.225 -7.378 1.00 95.56 261 PRO A N 1
ATOM 2075 C CA . PRO A 1 261 ? 0.967 -2.857 -7.855 1.00 95.56 261 PRO A CA 1
ATOM 2076 C C . PRO A 1 261 ? 0.183 -1.946 -6.908 1.00 95.56 261 PRO A C 1
ATOM 2078 O O . PRO A 1 261 ? -0.852 -2.332 -6.367 1.00 95.56 261 PRO A O 1
ATOM 2081 N N . THR A 1 262 ? 0.622 -0.698 -6.779 1.00 95.25 262 THR A N 1
ATOM 2082 C CA . THR A 1 262 ? -0.050 0.343 -5.989 1.00 95.25 262 THR A CA 1
ATOM 2083 C C . THR A 1 262 ? -0.359 1.562 -6.865 1.00 95.25 262 THR A C 1
ATOM 2085 O O . THR A 1 262 ? 0.276 2.617 -6.735 1.00 95.25 262 THR A O 1
ATOM 2088 N N . PRO A 1 263 ? -1.305 1.435 -7.822 1.00 96.44 263 PRO A N 1
ATOM 2089 C CA . PRO A 1 263 ? -1.775 2.587 -8.580 1.00 96.44 263 PRO A CA 1
ATOM 2090 C C . PRO A 1 263 ? -2.413 3.605 -7.633 1.00 96.44 263 PRO A C 1
ATOM 2092 O O . PRO A 1 263 ? -2.908 3.253 -6.564 1.00 96.44 263 PRO A O 1
ATOM 2095 N N . THR A 1 264 ? -2.419 4.870 -8.034 1.00 95.81 264 THR A N 1
ATOM 2096 C CA . THR A 1 264 ? -3.090 5.950 -7.289 1.00 95.81 264 THR A CA 1
ATOM 2097 C C . THR A 1 264 ? -4.233 6.570 -8.081 1.00 95.81 264 THR A C 1
ATOM 2099 O O . THR A 1 264 ? -5.016 7.334 -7.523 1.00 95.81 264 THR A O 1
ATOM 2102 N N . LEU A 1 265 ? -4.368 6.209 -9.363 1.00 94.94 265 LEU A N 1
ATOM 2103 C CA . LEU A 1 265 ? -5.426 6.691 -10.238 1.00 94.94 265 LEU A CA 1
ATOM 2104 C C . LEU A 1 265 ? -6.291 5.548 -10.770 1.00 94.94 265 LEU A C 1
ATOM 2106 O O . LEU A 1 265 ? -5.759 4.561 -11.290 1.00 94.94 265 LEU A O 1
ATOM 2110 N N . PRO A 1 266 ? -7.627 5.683 -10.713 1.00 93.12 266 PRO A N 1
ATOM 2111 C CA . PRO A 1 266 ? -8.511 4.741 -11.370 1.00 93.12 266 PRO A CA 1
ATOM 2112 C C . PRO A 1 266 ? -8.436 4.924 -12.888 1.00 93.12 266 PRO A C 1
ATOM 2114 O O . PRO A 1 266 ? -8.278 6.025 -13.416 1.00 93.12 266 PRO A O 1
ATOM 2117 N N . SER A 1 267 ? -8.592 3.820 -13.614 1.00 90.50 267 SER A N 1
ATOM 2118 C CA . SER A 1 267 ? -8.451 3.801 -15.078 1.00 90.50 267 SER A CA 1
ATOM 2119 C C . SER A 1 267 ? -9.438 4.713 -15.825 1.00 90.50 267 SER A C 1
ATOM 2121 O O . SER A 1 267 ? -9.153 5.132 -16.945 1.00 90.50 267 SER A O 1
ATOM 2123 N N . ASN A 1 268 ? -10.581 5.048 -15.218 1.00 90.12 268 ASN A N 1
ATOM 2124 C CA . ASN A 1 268 ? -11.589 5.950 -15.784 1.00 90.12 268 ASN A CA 1
ATOM 2125 C C . ASN A 1 268 ? -11.251 7.447 -15.625 1.00 90.12 268 ASN A C 1
ATOM 2127 O O . ASN A 1 268 ? -11.902 8.270 -16.262 1.00 90.12 268 ASN A O 1
ATOM 2131 N N . GLU A 1 269 ? -10.245 7.809 -14.823 1.00 92.25 269 GLU A N 1
ATOM 2132 C CA . GLU A 1 269 ? -9.762 9.193 -14.673 1.00 92.25 269 GLU A CA 1
ATOM 2133 C C . GLU A 1 269 ? -8.554 9.521 -15.568 1.00 92.25 269 GLU A C 1
ATOM 2135 O O . GLU A 1 269 ? -8.068 10.658 -15.598 1.00 92.25 269 GLU A O 1
ATOM 2140 N N . VAL A 1 270 ? -8.058 8.532 -16.310 1.00 94.38 270 VAL A N 1
ATOM 2141 C CA . VAL A 1 270 ? -6.887 8.663 -17.179 1.00 94.38 270 VAL A CA 1
ATOM 2142 C C . VAL A 1 270 ? -7.283 9.252 -18.530 1.00 94.38 270 VAL A C 1
ATOM 2144 O O . VAL A 1 270 ? -8.209 8.794 -19.201 1.00 94.38 270 VAL A O 1
ATOM 2147 N N . GLN A 1 271 ? -6.521 10.240 -18.988 1.00 95.81 271 GLN A N 1
ATOM 2148 C CA . GLN A 1 271 ? -6.658 10.826 -20.316 1.00 95.81 271 GLN A CA 1
ATOM 2149 C C . GLN A 1 271 ? -5.888 9.982 -21.334 1.00 95.81 271 GLN A C 1
ATOM 2151 O O . GLN A 1 271 ? -4.687 10.176 -21.541 1.00 95.81 271 GLN A O 1
ATOM 2156 N N . ILE A 1 272 ? -6.588 9.048 -21.982 1.00 95.50 272 ILE A N 1
ATOM 2157 C CA . ILE A 1 272 ? -5.976 8.181 -22.991 1.00 95.50 272 ILE A CA 1
ATOM 2158 C C . ILE A 1 272 ? -5.679 8.967 -24.271 1.00 95.50 272 ILE A C 1
ATOM 2160 O O . ILE A 1 272 ? -6.586 9.325 -25.028 1.00 95.50 272 ILE A O 1
ATOM 2164 N N . VAL A 1 273 ? -4.394 9.195 -24.547 1.00 95.06 273 VAL A N 1
ATOM 2165 C CA . VAL A 1 273 ? -3.941 9.845 -25.779 1.00 95.06 273 VAL A CA 1
ATOM 2166 C C . VAL A 1 273 ? -3.825 8.822 -26.906 1.00 95.06 273 VAL A C 1
ATOM 2168 O O . VAL A 1 273 ? -3.232 7.750 -26.761 1.00 95.06 273 VAL A O 1
ATOM 2171 N N . LYS A 1 274 ? -4.399 9.144 -28.069 1.00 88.75 274 LYS A N 1
ATOM 2172 C CA . LYS A 1 274 ? -4.220 8.322 -29.270 1.00 88.75 274 LYS A CA 1
ATOM 2173 C C . LYS A 1 274 ? -2.805 8.538 -29.813 1.00 88.75 274 LYS A C 1
ATOM 2175 O O . LYS A 1 274 ? -2.347 9.682 -29.843 1.00 88.75 274 LYS A O 1
ATOM 2180 N N . PRO A 1 275 ? -2.108 7.483 -30.272 1.00 79.19 275 PRO A N 1
ATOM 2181 C CA . PRO A 1 275 ? -0.863 7.677 -30.996 1.00 79.19 275 PRO A CA 1
ATOM 2182 C C . PRO A 1 275 ? -1.136 8.558 -32.218 1.00 79.19 275 PRO A C 1
ATOM 2184 O O . PRO A 1 275 ? -2.137 8.367 -32.916 1.00 79.19 275 PRO A O 1
ATOM 2187 N N . ALA A 1 276 ? -0.258 9.533 -32.467 1.00 74.94 276 ALA A N 1
ATOM 2188 C CA . ALA A 1 276 ? -0.342 10.332 -33.680 1.00 74.94 276 ALA A CA 1
ATOM 2189 C C . ALA A 1 276 ? -0.339 9.384 -34.893 1.00 74.94 276 ALA A C 1
ATOM 2191 O O . ALA A 1 276 ? 0.435 8.416 -34.897 1.00 74.94 276 ALA A O 1
ATOM 2192 N N . PRO A 1 277 ? -1.192 9.614 -35.908 1.00 69.94 277 PRO A N 1
ATOM 2193 C CA . PRO A 1 277 ? -1.184 8.792 -37.105 1.00 69.94 277 PRO A CA 1
ATOM 2194 C C . PRO A 1 277 ? 0.235 8.795 -37.670 1.00 69.94 277 PRO A C 1
ATOM 2196 O O . PRO A 1 277 ? 0.796 9.851 -37.970 1.00 69.94 277 PRO A O 1
ATOM 2199 N N . ARG A 1 278 ? 0.843 7.607 -37.760 1.00 67.94 278 ARG A N 1
ATOM 2200 C CA . ARG A 1 278 ? 2.181 7.442 -38.327 1.00 67.94 278 ARG A CA 1
ATOM 2201 C C . ARG A 1 278 ? 2.090 7.912 -39.772 1.00 67.94 278 ARG A C 1
ATOM 2203 O O . ARG A 1 278 ? 1.553 7.195 -40.615 1.00 67.94 278 ARG A O 1
ATOM 2210 N N . ASN A 1 279 ? 2.557 9.131 -40.043 1.00 57.12 279 ASN A N 1
ATOM 2211 C CA . ASN A 1 279 ? 2.638 9.654 -41.397 1.00 57.12 279 ASN A CA 1
ATOM 2212 C C . ASN A 1 279 ? 3.450 8.632 -42.188 1.00 57.12 279 ASN A C 1
ATOM 2214 O O . ASN A 1 279 ? 4.644 8.459 -41.934 1.00 57.12 279 ASN A O 1
A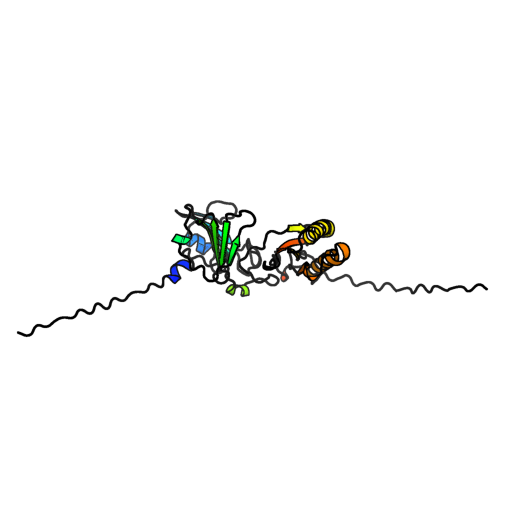TOM 2218 N N . LYS A 1 280 ? 2.788 7.912 -43.102 1.00 53.75 280 LYS A N 1
ATOM 2219 C CA . LYS A 1 280 ? 3.430 7.031 -44.079 1.00 53.75 280 LYS A CA 1
ATOM 2220 C C . LYS A 1 280 ? 4.225 7.927 -45.029 1.00 53.75 280 LYS A C 1
ATOM 2222 O O . LYS A 1 280 ? 3.844 8.111 -46.180 1.00 53.75 280 LYS A O 1
ATOM 2227 N N . ARG A 1 281 ? 5.299 8.558 -44.546 1.00 56.50 281 ARG A N 1
ATOM 2228 C CA . ARG A 1 281 ? 6.268 9.203 -45.419 1.00 56.50 281 ARG A CA 1
ATOM 2229 C C . ARG A 1 281 ? 6.874 8.083 -46.243 1.00 56.50 281 ARG A C 1
ATOM 2231 O O . ARG A 1 281 ? 7.540 7.197 -45.717 1.00 56.50 281 ARG A O 1
ATOM 2238 N N . HIS A 1 282 ? 6.471 8.111 -47.508 1.00 50.59 282 HIS A N 1
ATOM 2239 C CA . HIS A 1 282 ? 6.998 7.397 -48.652 1.00 50.59 282 HIS A CA 1
ATOM 2240 C C . HIS A 1 282 ? 8.380 6.805 -48.354 1.00 50.59 282 HIS A C 1
ATOM 2242 O O . HIS A 1 282 ? 9.359 7.534 -48.213 1.00 50.59 282 HIS A O 1
ATOM 2248 N N . SER A 1 283 ? 8.450 5.476 -48.271 1.00 50.78 283 SER A N 1
ATOM 2249 C CA . SER A 1 283 ? 9.694 4.753 -48.505 1.00 50.78 283 SER A CA 1
ATOM 2250 C C . SER A 1 283 ? 10.090 5.048 -49.952 1.00 50.78 283 SER A C 1
ATOM 2252 O O . SER A 1 283 ? 9.698 4.348 -50.885 1.00 50.78 283 SER A O 1
ATOM 2254 N N . SER A 1 284 ? 10.795 6.157 -50.170 1.00 53.31 284 SER A N 1
ATOM 2255 C CA . SER A 1 284 ? 11.517 6.382 -51.408 1.00 53.31 284 SER A CA 1
ATOM 2256 C C . SER A 1 284 ? 12.604 5.317 -51.450 1.00 53.31 284 SER A C 1
ATOM 2258 O O . SER A 1 284 ? 13.642 5.449 -50.805 1.00 53.31 284 SER A O 1
ATOM 2260 N N . LYS A 1 285 ? 12.319 4.223 -52.165 1.00 49.09 285 LYS A N 1
ATOM 2261 C CA . LYS A 1 285 ? 13.307 3.245 -52.616 1.00 49.09 285 LYS A CA 1
ATOM 2262 C C . LYS A 1 285 ? 14.479 4.012 -53.231 1.00 49.09 285 LYS A C 1
ATOM 2264 O O . LYS A 1 285 ? 14.394 4.454 -54.376 1.00 49.09 285 LYS A O 1
ATOM 2269 N N . VAL A 1 286 ? 15.569 4.164 -52.484 1.00 49.78 286 VAL A N 1
ATOM 2270 C CA . VAL A 1 286 ? 16.855 4.587 -53.036 1.00 49.78 286 VAL A CA 1
ATOM 2271 C C . VAL A 1 286 ? 17.341 3.424 -53.896 1.00 49.78 286 VAL A C 1
ATOM 2273 O O . VAL A 1 286 ? 17.860 2.424 -53.407 1.00 49.78 286 VAL A O 1
ATOM 2276 N N . ARG A 1 287 ? 17.065 3.511 -55.199 1.00 48.22 287 ARG A N 1
ATOM 2277 C CA . ARG A 1 287 ? 17.563 2.586 -56.217 1.00 48.22 287 ARG A CA 1
ATOM 2278 C C . ARG A 1 287 ? 19.040 2.921 -56.431 1.00 48.22 287 ARG A C 1
ATOM 2280 O O . ARG A 1 287 ? 19.359 3.832 -57.189 1.00 48.22 287 ARG A O 1
ATOM 2287 N N . TYR A 1 288 ? 19.941 2.210 -55.760 1.00 42.78 288 TYR A N 1
ATOM 2288 C CA . TYR A 1 288 ? 21.358 2.245 -56.114 1.00 42.78 288 TYR A CA 1
ATOM 2289 C C . TYR A 1 288 ? 21.526 1.614 -57.504 1.00 42.78 288 TYR A C 1
ATOM 2291 O O . TYR A 1 288 ? 21.360 0.408 -57.677 1.00 42.78 288 TYR A O 1
ATOM 2299 N N . LYS A 1 289 ? 21.808 2.442 -58.518 1.00 51.34 289 LYS A N 1
ATOM 2300 C CA . LYS A 1 289 ? 22.331 1.979 -59.807 1.00 51.34 289 LYS A CA 1
ATOM 2301 C C . LYS A 1 289 ? 23.819 1.682 -59.615 1.00 51.34 289 LYS A C 1
ATOM 2303 O O . LYS A 1 289 ? 24.615 2.612 -59.532 1.00 51.34 289 LYS A O 1
ATOM 2308 N N . TYR A 1 290 ? 24.184 0.404 -59.564 1.00 45.47 290 TYR A N 1
ATOM 2309 C CA . TYR A 1 290 ? 25.561 -0.017 -59.808 1.00 45.47 290 TYR A CA 1
ATOM 2310 C C . TYR A 1 290 ? 25.895 0.273 -61.276 1.00 45.47 290 TYR A C 1
ATOM 2312 O O . TYR A 1 290 ? 25.282 -0.284 -62.186 1.00 45.47 290 TYR A O 1
ATOM 2320 N N . GLY A 1 291 ? 26.822 1.202 -61.499 1.00 50.09 291 GLY A N 1
ATOM 2321 C CA . GLY A 1 291 ? 27.438 1.421 -62.800 1.00 50.09 291 GLY A CA 1
ATOM 2322 C C . GLY A 1 291 ? 28.556 0.408 -63.004 1.00 50.09 291 GLY A C 1
ATOM 2323 O O . GLY A 1 291 ? 29.555 0.452 -62.293 1.00 50.09 291 GLY A O 1
ATOM 2324 N N . ASN A 1 292 ? 28.388 -0.481 -63.980 1.00 49.81 292 ASN A N 1
ATOM 2325 C CA . ASN A 1 292 ? 29.491 -1.235 -64.562 1.00 49.81 292 ASN A CA 1
ATOM 2326 C C . ASN A 1 292 ? 30.412 -0.260 -65.308 1.00 49.81 292 ASN A C 1
ATOM 2328 O O . ASN A 1 292 ? 29.954 0.464 -66.194 1.00 49.81 292 ASN A O 1
ATOM 2332 N N . ARG A 1 293 ? 31.706 -0.279 -64.987 1.00 52.94 293 ARG A N 1
ATOM 2333 C CA . ARG A 1 293 ? 32.763 0.122 -65.918 1.00 52.94 293 ARG A CA 1
ATOM 2334 C C . ARG A 1 293 ? 33.687 -1.071 -66.119 1.00 52.94 293 ARG A C 1
ATOM 2336 O O . ARG A 1 293 ? 34.316 -1.534 -65.173 1.00 52.94 293 ARG A O 1
ATOM 2343 N N . THR A 1 294 ? 33.638 -1.567 -67.349 1.00 62.38 294 THR A N 1
ATOM 2344 C CA . THR A 1 294 ? 34.700 -2.278 -68.067 1.00 62.38 294 THR A CA 1
ATOM 2345 C C . THR A 1 294 ? 35.962 -1.439 -68.156 1.00 62.38 294 THR A C 1
ATOM 2347 O O . THR A 1 294 ? 35.800 -0.200 -68.286 1.00 62.38 294 THR A O 1
#

Radius of gyration: 27.96 Å; chains: 1; bounding box: 77×63×124 Å

Sequence (294 aa):
MRVFVCLYIFAGTLLAGNPQGFWENPFGIVPLHSTRADVERLYGDPVPDSCRCNFRRSKETIHVAFAISRCVGPEYGWNVPKDTVQSFWVTPYEPLRLAELAPDLTGFVERYSPEDIRTTYYTNVEKGIAFSVQDGHVIGLEYFPPSRENGKRCQGFPAYNGVPPPRPFDVVLNPNNVHGILDTLGAELARIPQLQGYIIAYAGRKSRRGEAKQMAEEARHYLIETRMIPPDRIIALDGGYRETAQYDLFTLSLEMPPPTPTPTLPSNEVQIVKPAPRNKRHSSKVRYKYGNRT

pLDDT: mean 88.65, std 15.76, range [41.72, 98.69]